Protein AF-R9KV74-F1 (afdb_monomer_lite)

Secondary structure (DSSP, 8-state):
-----SSSHHHHHHHHHHHHHHHHTTSS--------------------------------------------PPPS--SHHHHHHHHHT--SS-TT-PPPPHHHHHHHHHHHHHHHHHHHHHHHHHHHTSBGGGSTTTTTTT-STTGGG--TTSB-HHHHTTSEEEEEE--HHHHHHHHHSS-TTT-HHHHHHHHHHHHHHHHHHHHHHHHHTSEEEEEE---TTTTT--

Foldseek 3Di:
DDDDDPPPPVVVVVVVVVVVVVVVVPPPDDDDDDDDDDDDDDDDDDDDDDDDDDDDDDDDDDDPDPDPPDDDDDDPDLQVLVVVCVLLVDDLADPVRDADDPVSVVVSLVVVLVVLVVVLVVVLVVQQQDFCLVVCPCQVVCVFPPSVVHDRGDGCNVSCLPDEREDEDECLQSVLCSRPVGGLVPDVVSVVVSCVSVVSSQVVQVVVCVVPVGHYGYDHDPCPPPSPDD

InterPro domains:
  IPR012833 Ribonucleoside-triphosphate reductase, anaerobic [PF13597] (100-229)

Radius of gyration: 28.86 Å; chains: 1; bounding box: 96×56×58 Å

Organism: NCBI:txid1235794

Structure (mmCIF, N/CA/C/O backbone):
data_AF-R9KV74-F1
#
_entry.id   AF-R9KV74-F1
#
loop_
_atom_site.group_PDB
_atom_site.id
_atom_site.type_symbol
_atom_site.label_atom_id
_atom_site.label_alt_id
_atom_site.label_comp_id
_atom_site.label_asym_id
_atom_site.label_entity_id
_atom_site.label_seq_id
_atom_site.pdbx_PDB_ins_code
_atom_site.Cartn_x
_atom_site.Cartn_y
_atom_site.Cartn_z
_atom_site.occupancy
_atom_site.B_iso_or_equiv
_atom_site.auth_seq_id
_atom_site.auth_comp_id
_atom_site.auth_asym_id
_atom_site.auth_atom_id
_atom_site.pdbx_PDB_model_num
ATOM 1 N N . MET A 1 1 ? -43.188 -26.357 -31.165 1.00 40.38 1 MET A N 1
ATOM 2 C CA . MET A 1 1 ? -42.517 -27.448 -30.423 1.00 40.38 1 MET A CA 1
ATOM 3 C C . MET A 1 1 ? -41.178 -27.752 -31.081 1.00 40.38 1 MET A C 1
ATOM 5 O O . MET A 1 1 ? -41.162 -28.237 -32.204 1.00 40.38 1 MET A O 1
ATOM 9 N N . LYS A 1 2 ? -40.063 -27.410 -30.429 1.00 36.00 2 LYS A N 1
ATOM 10 C CA . LYS A 1 2 ? -38.710 -27.831 -30.826 1.00 36.00 2 LYS A CA 1
ATOM 11 C C . LYS A 1 2 ? -37.862 -27.901 -29.553 1.00 36.00 2 LYS A C 1
ATOM 13 O O . LYS A 1 2 ? -37.524 -26.875 -28.981 1.00 36.00 2 LYS A O 1
ATOM 18 N N . VAL A 1 3 ? -37.609 -29.120 -29.088 1.00 42.97 3 VAL A N 1
ATOM 19 C CA . VAL A 1 3 ? -36.709 -29.455 -27.977 1.00 42.97 3 VAL A CA 1
ATOM 20 C C . VAL A 1 3 ? -35.513 -30.155 -28.609 1.00 42.97 3 VAL A C 1
ATOM 22 O O . VAL A 1 3 ? -35.723 -31.174 -29.258 1.00 42.97 3 VAL A O 1
ATOM 25 N N . SER A 1 4 ? -34.288 -29.634 -28.462 1.00 40.62 4 SER A N 1
ATOM 26 C CA . SER A 1 4 ? -33.072 -30.459 -28.561 1.00 40.62 4 SER A CA 1
ATOM 27 C C . SER A 1 4 ? -31.792 -29.733 -28.118 1.00 40.62 4 SER A C 1
ATOM 29 O O . SER A 1 4 ? -31.621 -28.542 -28.357 1.00 40.62 4 SER A O 1
ATOM 31 N N . SER A 1 5 ? -30.888 -30.545 -27.556 1.00 47.94 5 SER A N 1
ATOM 32 C CA . SER A 1 5 ? -29.431 -30.401 -27.392 1.00 47.94 5 SER A CA 1
ATOM 33 C C . SER A 1 5 ? -28.860 -29.606 -26.202 1.00 47.94 5 SER A C 1
ATOM 35 O O . SER A 1 5 ? -28.183 -28.595 -26.377 1.00 47.94 5 SER A O 1
ATOM 37 N N . GLY A 1 6 ? -29.027 -30.143 -24.985 1.00 54.34 6 GLY A N 1
ATOM 38 C CA . GLY A 1 6 ? -28.257 -29.766 -23.783 1.00 54.34 6 GLY A CA 1
ATOM 39 C C . GLY A 1 6 ? -27.117 -30.732 -23.399 1.00 54.34 6 GLY A C 1
ATOM 40 O O . GLY A 1 6 ? -26.328 -30.432 -22.510 1.00 54.34 6 GLY A O 1
ATOM 41 N N . THR A 1 7 ? -26.983 -31.886 -24.060 1.00 52.22 7 THR A N 1
ATOM 42 C CA . THR A 1 7 ? -26.145 -33.007 -23.582 1.00 52.22 7 THR A CA 1
ATOM 43 C C . THR A 1 7 ? -24.717 -33.062 -24.147 1.00 52.22 7 THR A C 1
ATOM 45 O O . THR A 1 7 ? -23.927 -33.900 -23.721 1.00 52.22 7 THR A O 1
ATOM 48 N N . SER A 1 8 ? -24.319 -32.165 -25.059 1.00 59.19 8 SER A N 1
ATOM 49 C CA . SER A 1 8 ? -23.005 -32.239 -25.732 1.00 59.19 8 SER A CA 1
ATOM 50 C C . SER A 1 8 ? -21.869 -31.454 -25.060 1.00 59.19 8 SER A C 1
ATOM 52 O O . SER A 1 8 ? -20.701 -31.694 -25.361 1.00 59.19 8 SER A O 1
ATOM 54 N N . ARG A 1 9 ? -22.168 -30.527 -24.138 1.00 55.41 9 ARG A N 1
ATOM 55 C CA . ARG A 1 9 ? -21.141 -29.638 -23.550 1.00 55.41 9 ARG A CA 1
ATOM 56 C C . ARG A 1 9 ? -20.435 -30.230 -22.327 1.00 55.41 9 ARG A C 1
ATOM 58 O O . ARG A 1 9 ? -19.307 -29.841 -22.032 1.00 55.41 9 ARG A O 1
ATOM 65 N N . LEU A 1 10 ? -21.066 -31.184 -21.636 1.00 56.69 10 LEU A N 1
ATOM 66 C CA . LEU A 1 10 ? -20.521 -31.792 -20.416 1.00 56.69 10 LEU A CA 1
ATOM 67 C C . LEU A 1 10 ? -19.427 -32.831 -20.726 1.00 56.69 10 LEU A C 1
ATOM 69 O O . LEU A 1 10 ? -18.391 -32.858 -20.065 1.00 56.69 10 LEU A O 1
ATOM 73 N N . SER A 1 11 ? -19.593 -33.615 -21.798 1.00 58.38 11 SER A N 1
ATOM 74 C CA . SER A 1 11 ? -18.612 -34.630 -22.215 1.00 58.38 11 SER A CA 1
ATOM 75 C C . SER A 1 11 ? -17.311 -34.024 -22.757 1.00 58.38 11 SER A C 1
ATOM 77 O O . SER A 1 11 ? -16.238 -34.602 -22.586 1.00 58.38 11 SER A O 1
ATOM 79 N N . GLN A 1 12 ? -17.373 -32.831 -23.358 1.00 58.94 12 GLN A N 1
ATOM 80 C CA . GLN A 1 12 ? -16.192 -32.123 -23.862 1.00 58.94 12 GLN A CA 1
ATOM 81 C C . GLN A 1 12 ? -15.354 -31.492 -22.742 1.00 58.94 12 GLN A C 1
ATOM 83 O O . GLN A 1 12 ? -14.126 -31.491 -22.827 1.00 58.94 12 GLN A O 1
ATOM 88 N N . ARG A 1 13 ? -15.992 -30.989 -21.676 1.00 63.88 13 ARG A N 1
ATOM 89 C CA . ARG A 1 13 ? -15.286 -30.417 -20.516 1.00 63.88 13 ARG A CA 1
ATOM 90 C C . ARG A 1 13 ? -14.589 -31.495 -19.686 1.00 63.88 13 ARG A C 1
ATOM 92 O O . ARG A 1 13 ? -13.440 -31.303 -19.302 1.00 63.88 13 ARG A O 1
ATOM 99 N N . LEU A 1 14 ? -15.225 -32.654 -19.509 1.00 61.97 14 LEU A N 1
ATOM 100 C CA . LEU A 1 14 ? -14.638 -33.769 -18.762 1.00 61.97 14 LEU A CA 1
ATOM 101 C C . LEU A 1 14 ? -13.420 -34.380 -19.481 1.00 61.97 14 LEU A C 1
ATOM 103 O O . LEU A 1 14 ? -12.412 -34.669 -18.845 1.00 61.97 14 LEU A O 1
ATOM 107 N N . ARG A 1 15 ? -13.455 -34.484 -20.819 1.00 62.03 15 ARG A N 1
ATOM 108 C CA . ARG A 1 15 ? -12.298 -34.947 -21.613 1.00 62.03 15 ARG A CA 1
ATOM 109 C C . ARG A 1 15 ? -11.102 -33.991 -21.543 1.00 62.03 15 ARG A C 1
ATOM 111 O O . ARG A 1 15 ? -9.967 -34.453 -21.507 1.00 62.03 15 ARG A O 1
ATOM 118 N N . ARG A 1 16 ? -11.342 -32.674 -21.494 1.00 61.72 16 ARG A N 1
ATOM 119 C CA . ARG A 1 16 ? -10.272 -31.668 -21.347 1.00 61.72 16 ARG A CA 1
ATOM 120 C C . ARG A 1 16 ? -9.649 -31.681 -19.951 1.00 61.72 16 ARG A C 1
ATOM 122 O O . ARG A 1 16 ? -8.443 -31.509 -19.846 1.00 61.72 16 ARG A O 1
ATOM 129 N N . LEU A 1 17 ? -10.440 -31.945 -18.909 1.00 61.94 17 LEU A N 1
ATOM 130 C CA . LEU A 1 17 ? -9.941 -32.041 -17.534 1.00 61.94 17 LEU A CA 1
ATOM 131 C C . LEU A 1 17 ? -9.032 -33.266 -17.337 1.00 61.94 17 LEU A C 1
ATOM 133 O O . LEU A 1 17 ? -7.948 -33.138 -16.779 1.00 61.94 17 LEU A O 1
ATOM 137 N N . VAL A 1 18 ? -9.428 -34.433 -17.861 1.00 61.78 18 VAL A N 1
ATOM 138 C CA . VAL A 1 18 ? -8.621 -35.667 -17.766 1.00 61.78 18 VAL A CA 1
ATOM 139 C C . VAL A 1 18 ? -7.290 -35.532 -18.517 1.00 61.78 18 VAL A C 1
ATOM 141 O O . VAL A 1 18 ? -6.260 -35.979 -18.018 1.00 61.78 18 VAL A O 1
ATOM 144 N N . ALA A 1 19 ? -7.276 -34.853 -19.670 1.00 57.59 19 ALA A N 1
ATOM 145 C CA . ALA A 1 19 ? -6.040 -34.577 -20.404 1.00 57.59 19 ALA A CA 1
ATOM 146 C C . ALA A 1 19 ? -5.096 -33.615 -19.654 1.00 57.59 19 ALA A C 1
ATOM 148 O O . ALA A 1 19 ? -3.880 -33.768 -19.734 1.00 57.59 19 ALA A O 1
ATOM 149 N N . PHE A 1 20 ? -5.638 -32.649 -18.902 1.00 54.69 20 PHE A N 1
ATOM 150 C CA . PHE A 1 20 ? -4.833 -31.666 -18.167 1.00 54.69 20 PHE A CA 1
ATOM 151 C C . PHE A 1 20 ? -4.204 -32.251 -16.894 1.00 54.69 20 PHE A C 1
ATOM 153 O O . PHE A 1 20 ? -3.042 -31.983 -16.604 1.00 54.69 20 PHE A O 1
ATOM 160 N N . VAL A 1 21 ? -4.934 -33.103 -16.166 1.00 56.94 21 VAL A N 1
ATOM 161 C CA . VAL A 1 21 ? -4.414 -33.771 -14.957 1.00 56.94 21 VAL A CA 1
ATOM 162 C C . VAL A 1 21 ? -3.319 -34.790 -15.307 1.00 56.94 21 VAL A C 1
ATOM 164 O O . VAL A 1 21 ? -2.335 -34.905 -14.581 1.00 56.94 21 VAL A O 1
ATOM 167 N N . GLY A 1 22 ? -3.429 -35.473 -16.452 1.00 47.25 22 GLY A N 1
ATOM 168 C CA . GLY A 1 22 ? -2.412 -36.426 -16.912 1.00 47.25 22 GLY A CA 1
ATOM 169 C C . GLY A 1 22 ? -1.063 -35.796 -17.288 1.00 47.25 22 GLY A C 1
ATOM 170 O O . GLY A 1 22 ? -0.033 -36.449 -17.153 1.00 47.25 22 GLY A O 1
ATOM 171 N N . ALA A 1 23 ? -1.041 -34.530 -17.718 1.00 50.31 23 ALA A N 1
ATOM 172 C CA . ALA A 1 23 ? 0.185 -33.856 -18.158 1.00 50.31 23 ALA A CA 1
ATOM 173 C C . ALA A 1 23 ? 1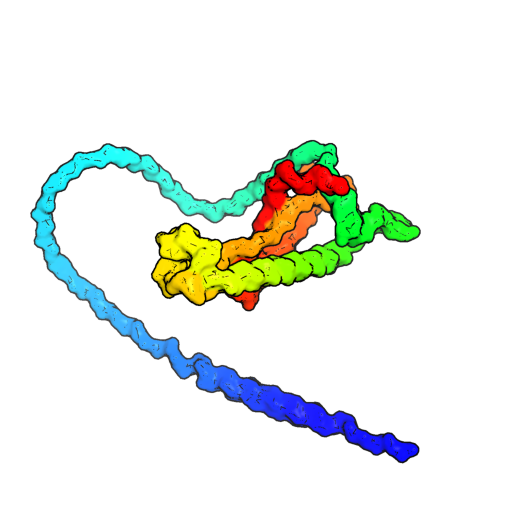.039 -33.301 -16.999 1.00 50.31 23 ALA A C 1
ATOM 175 O O . ALA A 1 23 ? 2.252 -33.173 -17.140 1.00 50.31 23 ALA A O 1
ATOM 176 N N . VAL A 1 24 ? 0.437 -33.009 -15.841 1.00 50.53 24 VAL A N 1
ATOM 177 C CA . VAL A 1 24 ? 1.154 -32.437 -14.682 1.00 50.53 24 VAL A CA 1
ATOM 178 C C . VAL A 1 24 ? 1.914 -33.510 -13.887 1.00 50.53 24 VAL A C 1
ATOM 180 O O . VAL A 1 24 ? 2.956 -33.226 -13.303 1.00 50.53 24 VAL A O 1
ATOM 183 N N . ALA A 1 25 ? 1.463 -34.766 -13.925 1.00 45.31 25 ALA A N 1
ATOM 184 C CA . ALA A 1 25 ? 2.084 -35.861 -13.177 1.00 45.31 25 ALA A CA 1
ATOM 185 C C . ALA A 1 25 ? 3.429 -36.354 -13.759 1.00 45.31 25 ALA A C 1
ATOM 187 O O . ALA A 1 25 ? 4.156 -37.066 -13.071 1.00 45.31 25 ALA A O 1
ATOM 188 N N . LEU A 1 26 ? 3.790 -35.976 -14.994 1.00 43.28 26 LEU A N 1
ATOM 189 C CA . LEU A 1 26 ? 4.987 -36.496 -15.674 1.00 43.28 26 LEU A CA 1
ATOM 190 C C . LEU A 1 26 ? 6.243 -35.612 -15.515 1.00 43.28 26 LEU A C 1
ATOM 192 O O . LEU A 1 26 ? 7.343 -36.071 -15.805 1.00 43.28 26 LEU A O 1
ATOM 196 N N . CYS A 1 27 ? 6.120 -34.380 -15.006 1.00 42.31 27 CYS A N 1
ATOM 197 C CA . CYS A 1 27 ? 7.262 -33.468 -14.811 1.00 42.31 27 CYS A CA 1
ATOM 198 C C . CYS A 1 27 ? 7.832 -33.449 -13.377 1.00 42.31 27 CYS A C 1
ATOM 200 O O . CYS A 1 27 ? 8.815 -32.761 -13.124 1.00 42.31 27 CYS A O 1
ATOM 202 N N . GLY A 1 28 ? 7.241 -34.187 -12.431 1.00 39.03 28 GLY A N 1
ATOM 203 C CA . GLY A 1 28 ? 7.586 -34.116 -11.002 1.00 39.03 28 GLY A CA 1
ATOM 204 C C . GLY A 1 28 ? 8.725 -35.023 -10.518 1.00 39.03 28 GLY A C 1
ATOM 205 O O . GLY A 1 28 ? 8.985 -35.059 -9.320 1.00 39.03 28 GLY A O 1
ATOM 206 N N . ALA A 1 29 ? 9.395 -35.774 -11.396 1.00 42.59 29 ALA A N 1
ATOM 207 C CA . ALA A 1 29 ? 10.360 -36.797 -10.984 1.00 42.59 29 ALA A CA 1
ATOM 208 C C . ALA A 1 29 ? 11.692 -36.704 -11.744 1.00 42.59 29 ALA A C 1
ATOM 210 O O . ALA A 1 29 ? 12.024 -37.603 -12.510 1.00 42.59 29 ALA A O 1
ATOM 211 N N . LEU A 1 30 ? 12.470 -35.633 -11.531 1.00 41.56 30 LEU A N 1
ATOM 212 C CA . LEU A 1 30 ? 13.901 -35.633 -11.868 1.00 41.56 30 LEU A CA 1
ATOM 213 C C . LEU A 1 30 ? 14.691 -34.525 -11.142 1.00 41.56 30 LEU A C 1
ATOM 215 O O . LEU A 1 30 ? 15.026 -33.514 -11.746 1.00 41.56 30 LEU A O 1
ATOM 219 N N . ALA A 1 31 ? 15.011 -34.713 -9.857 1.00 37.00 31 ALA A N 1
ATOM 220 C CA . ALA A 1 31 ? 16.124 -34.014 -9.193 1.00 37.00 31 ALA A CA 1
ATOM 221 C C . ALA A 1 31 ? 16.442 -34.650 -7.825 1.00 37.00 31 ALA A C 1
ATOM 223 O O . ALA A 1 31 ? 16.024 -34.156 -6.781 1.00 37.00 31 ALA A O 1
ATOM 224 N N . LEU A 1 32 ? 17.184 -35.761 -7.820 1.00 38.28 32 LEU A N 1
ATOM 225 C CA . LEU A 1 32 ? 17.809 -36.295 -6.608 1.00 38.28 32 LEU A CA 1
ATOM 226 C C . LEU A 1 32 ? 19.126 -36.992 -6.981 1.00 38.28 32 LEU A C 1
ATOM 228 O O . LEU A 1 32 ? 19.085 -38.099 -7.504 1.00 38.28 32 LEU A O 1
ATOM 232 N N . ALA A 1 33 ? 20.264 -36.325 -6.756 1.00 35.31 33 ALA A N 1
ATOM 233 C CA . ALA A 1 33 ? 21.576 -36.915 -6.436 1.00 35.31 33 ALA A CA 1
ATOM 234 C C . ALA A 1 33 ? 22.692 -35.871 -6.606 1.00 35.31 33 ALA A C 1
ATOM 236 O O . ALA A 1 33 ? 22.935 -35.430 -7.723 1.00 35.31 33 ALA A O 1
ATOM 237 N N . LEU A 1 34 ? 23.387 -35.527 -5.516 1.00 38.06 34 LEU A N 1
ATOM 238 C CA . LEU A 1 34 ? 24.859 -35.518 -5.417 1.00 38.06 34 LEU A CA 1
ATOM 239 C C . LEU A 1 34 ? 25.279 -35.001 -4.033 1.00 38.06 34 LEU A C 1
ATOM 241 O O . LEU A 1 34 ? 25.348 -33.804 -3.773 1.00 38.06 34 LEU A O 1
ATOM 245 N N . ALA A 1 35 ? 25.557 -35.958 -3.149 1.00 41.59 35 ALA A N 1
ATOM 246 C CA . ALA A 1 35 ? 26.412 -35.791 -1.984 1.00 41.59 35 ALA A CA 1
ATOM 247 C C . ALA A 1 35 ? 27.855 -36.144 -2.388 1.00 41.59 35 ALA A C 1
ATOM 249 O O . ALA A 1 35 ? 28.060 -37.093 -3.145 1.00 41.59 35 ALA A O 1
ATOM 250 N N . GLY A 1 36 ? 28.847 -35.417 -1.870 1.00 33.78 36 GLY A N 1
ATOM 251 C CA . GLY A 1 36 ? 30.264 -35.719 -2.080 1.00 33.78 36 GLY A CA 1
ATOM 252 C C . GLY A 1 36 ? 31.162 -34.953 -1.110 1.00 33.78 36 GLY A C 1
ATOM 253 O O . GLY A 1 36 ? 31.375 -33.757 -1.270 1.00 33.78 36 GLY A O 1
ATOM 254 N N . CYS A 1 37 ? 31.651 -35.656 -0.088 1.00 33.53 37 CYS A N 1
ATOM 255 C CA . CYS A 1 37 ? 32.572 -35.194 0.949 1.00 33.53 37 CYS A CA 1
ATOM 256 C C . CYS A 1 37 ? 34.017 -35.051 0.437 1.00 33.53 37 CYS A C 1
ATOM 258 O O . CYS A 1 37 ? 34.461 -35.870 -0.362 1.00 33.53 37 CYS A O 1
ATOM 260 N N . ALA A 1 38 ? 34.794 -34.129 1.016 1.00 33.16 38 ALA A N 1
ATOM 261 C CA . ALA A 1 38 ? 36.245 -34.283 1.158 1.00 33.16 38 ALA A CA 1
ATOM 262 C C . ALA A 1 38 ? 36.746 -33.510 2.390 1.00 33.16 38 ALA A C 1
ATOM 264 O O . ALA A 1 38 ? 36.420 -32.340 2.577 1.00 33.16 38 ALA A O 1
ATOM 265 N N . ALA A 1 39 ? 37.516 -34.198 3.232 1.00 34.16 39 ALA A N 1
ATOM 266 C CA . ALA A 1 39 ? 38.116 -33.713 4.467 1.00 34.16 39 ALA A CA 1
ATOM 267 C C . ALA A 1 39 ? 39.651 -33.812 4.397 1.00 34.16 39 ALA A C 1
ATOM 269 O O . ALA A 1 39 ? 40.171 -34.756 3.806 1.00 34.16 39 ALA A O 1
ATOM 270 N N . GLY A 1 40 ? 40.325 -32.886 5.096 1.00 31.19 40 GLY A N 1
ATOM 271 C CA . GLY A 1 40 ? 41.734 -32.937 5.532 1.00 31.19 40 GLY A CA 1
ATOM 272 C C . GLY A 1 40 ? 42.732 -32.199 4.624 1.00 31.19 40 GLY A C 1
ATOM 273 O O . GLY A 1 40 ? 42.609 -32.254 3.411 1.00 31.19 40 GLY A O 1
ATOM 274 N N . SER A 1 41 ? 43.776 -31.511 5.097 1.00 30.08 41 SER A N 1
ATOM 275 C CA . SER A 1 41 ? 44.216 -31.059 6.430 1.00 30.08 41 SER A CA 1
ATOM 276 C C . SER A 1 41 ? 45.507 -30.231 6.257 1.00 30.08 41 SER A C 1
ATOM 278 O O . SER A 1 41 ? 46.327 -30.600 5.425 1.00 30.08 41 SER A O 1
ATOM 280 N N . ALA A 1 42 ? 45.697 -29.228 7.122 1.00 30.06 42 ALA A N 1
ATOM 281 C CA . ALA A 1 42 ? 46.957 -28.708 7.689 1.00 30.06 42 ALA A CA 1
ATOM 282 C C . ALA A 1 42 ? 48.096 -28.170 6.783 1.00 30.06 42 ALA A C 1
ATOM 284 O O . ALA A 1 42 ? 48.682 -28.878 5.972 1.00 30.06 42 ALA A O 1
ATOM 285 N N . GLY A 1 43 ? 48.509 -26.931 7.076 1.00 30.48 43 GLY A N 1
ATOM 286 C CA . GLY A 1 43 ? 49.754 -26.308 6.619 1.00 30.48 43 GLY A CA 1
ATOM 287 C C . GLY A 1 43 ? 49.930 -24.925 7.252 1.00 30.48 43 GLY A C 1
ATOM 288 O O . GLY A 1 43 ? 49.345 -23.955 6.786 1.00 30.48 43 GLY A O 1
ATOM 289 N N . ASP A 1 44 ? 50.680 -24.889 8.349 1.00 27.61 44 ASP A N 1
ATOM 290 C CA . ASP A 1 44 ? 50.973 -23.761 9.242 1.00 27.61 44 ASP A CA 1
ATOM 291 C C . ASP A 1 44 ? 51.972 -22.761 8.618 1.00 27.61 44 ASP A C 1
ATOM 293 O O . ASP A 1 44 ? 52.932 -23.185 7.973 1.00 27.61 44 ASP A O 1
ATOM 297 N N . ALA A 1 45 ? 51.787 -21.455 8.845 1.00 34.00 45 ALA A N 1
ATOM 298 C CA . ALA A 1 45 ? 52.847 -20.444 8.743 1.00 34.00 45 ALA A CA 1
ATOM 299 C C . ALA A 1 45 ? 52.429 -19.148 9.462 1.00 34.00 45 ALA A C 1
ATOM 301 O O . ALA A 1 45 ? 51.617 -18.362 8.972 1.00 34.00 45 ALA A O 1
ATOM 302 N N . ALA A 1 46 ? 53.017 -18.942 10.637 1.00 28.28 46 ALA A N 1
ATOM 303 C CA . ALA A 1 46 ? 52.874 -17.770 11.487 1.00 28.28 46 ALA A CA 1
ATOM 304 C C . ALA A 1 46 ? 53.811 -16.615 11.082 1.00 28.28 46 ALA A C 1
ATOM 306 O O . ALA A 1 46 ? 54.967 -16.861 10.745 1.00 28.28 46 ALA A O 1
ATOM 307 N N . ALA A 1 47 ? 53.322 -15.373 11.205 1.00 30.97 47 ALA A N 1
ATOM 308 C CA . ALA A 1 47 ? 54.007 -14.151 11.683 1.00 30.97 47 ALA A CA 1
ATOM 309 C C . ALA A 1 47 ? 53.150 -12.914 11.329 1.00 30.97 47 ALA A C 1
ATOM 311 O O . ALA A 1 47 ? 52.550 -12.897 10.263 1.00 30.97 47 ALA A O 1
ATOM 312 N N . ALA A 1 48 ? 53.105 -11.782 12.030 1.00 30.73 48 ALA A N 1
ATOM 313 C CA . ALA A 1 48 ? 53.267 -11.348 13.419 1.00 30.73 48 ALA A CA 1
ATOM 314 C C . ALA A 1 48 ? 53.022 -9.815 13.389 1.00 30.73 48 ALA A C 1
ATOM 316 O O . ALA A 1 48 ? 53.490 -9.158 12.461 1.00 30.73 48 ALA A O 1
ATOM 317 N N . GLY A 1 49 ? 52.354 -9.261 14.412 1.00 28.53 49 GLY A N 1
ATOM 318 C CA . GLY A 1 49 ? 52.253 -7.814 14.708 1.00 28.53 49 GLY A CA 1
ATOM 319 C C . GLY A 1 49 ? 51.098 -7.073 14.010 1.00 28.53 49 GLY A C 1
ATOM 320 O O . GLY A 1 49 ? 50.824 -7.317 12.846 1.00 28.53 49 GLY A O 1
ATOM 321 N N . ASP A 1 50 ? 50.366 -6.145 14.620 1.00 29.56 50 ASP A N 1
ATOM 322 C CA . ASP A 1 50 ? 50.392 -5.561 15.963 1.00 29.56 50 ASP A CA 1
ATOM 323 C C . ASP A 1 50 ? 49.008 -4.940 16.250 1.00 29.56 50 ASP A C 1
ATOM 325 O O . ASP A 1 50 ? 48.203 -4.697 15.349 1.00 29.56 50 ASP A O 1
ATOM 329 N N . ALA A 1 51 ? 48.740 -4.765 17.536 1.00 30.22 51 ALA A N 1
ATOM 330 C CA . ALA A 1 51 ? 47.483 -4.477 18.186 1.00 30.22 51 ALA A CA 1
ATOM 331 C C . ALA A 1 51 ? 46.920 -3.062 17.957 1.00 30.22 51 ALA A C 1
ATOM 333 O O . ALA A 1 51 ? 47.628 -2.073 17.802 1.00 30.22 51 ALA A O 1
ATOM 334 N N . GLY A 1 52 ? 45.597 -2.973 18.079 1.00 28.62 52 GLY A N 1
ATOM 335 C CA . GLY A 1 52 ? 44.838 -1.728 18.154 1.00 28.62 52 GLY A CA 1
ATOM 336 C C . GLY A 1 52 ? 43.444 -2.023 18.686 1.00 28.62 52 GLY A C 1
ATOM 337 O O . GLY A 1 52 ? 42.482 -2.076 17.929 1.00 28.62 52 GLY A O 1
ATOM 338 N N . GLY A 1 53 ? 43.365 -2.334 19.980 1.00 27.89 53 GLY A N 1
ATOM 339 C CA . GLY A 1 53 ? 42.139 -2.749 20.650 1.00 27.89 53 GLY A CA 1
ATOM 340 C C . GLY A 1 53 ? 41.085 -1.645 20.769 1.00 27.89 53 GLY A C 1
ATOM 341 O O . GLY A 1 53 ? 41.391 -0.495 21.070 1.00 27.89 53 GLY A O 1
ATOM 342 N N . ALA A 1 54 ? 39.824 -2.046 20.633 1.00 32.34 54 ALA A N 1
ATOM 343 C CA . ALA A 1 54 ? 38.687 -1.391 21.260 1.00 32.34 54 ALA A CA 1
ATOM 344 C C . ALA A 1 54 ? 37.716 -2.481 21.731 1.00 32.34 54 ALA A C 1
ATOM 346 O O . ALA A 1 54 ? 37.456 -3.458 21.032 1.00 32.34 54 ALA A O 1
ATOM 347 N N . ALA A 1 55 ? 37.290 -2.339 22.980 1.00 31.70 55 ALA A N 1
ATOM 348 C CA . ALA A 1 55 ? 36.714 -3.367 23.825 1.00 31.70 55 ALA A CA 1
ATOM 349 C C . ALA A 1 55 ? 35.420 -3.993 23.280 1.00 31.70 55 ALA A C 1
ATOM 351 O O . ALA A 1 55 ? 34.496 -3.306 22.850 1.00 31.70 55 ALA A O 1
ATOM 352 N N . SER A 1 56 ? 35.351 -5.319 23.400 1.00 27.45 56 SER A N 1
ATOM 353 C CA . SER A 1 56 ? 34.122 -6.098 23.331 1.00 27.45 56 SER A CA 1
ATOM 354 C C . SER A 1 56 ? 33.440 -6.059 24.700 1.00 27.45 56 SER A C 1
ATOM 356 O O . SER A 1 56 ? 34.066 -6.368 25.713 1.00 27.45 56 SER A O 1
ATOM 358 N N . ALA A 1 57 ? 32.159 -5.700 24.724 1.00 30.56 57 ALA A N 1
ATOM 359 C CA . ALA A 1 57 ? 31.240 -6.119 25.770 1.00 30.56 57 ALA A CA 1
ATOM 360 C C . ALA A 1 57 ? 30.264 -7.104 25.121 1.00 30.56 57 ALA A C 1
ATOM 362 O O . ALA A 1 57 ? 29.360 -6.730 24.378 1.00 30.56 57 ALA A O 1
ATOM 363 N N . SER A 1 58 ? 30.536 -8.380 25.354 1.00 29.94 58 SER A N 1
ATOM 364 C CA . SER A 1 58 ? 29.715 -9.528 24.998 1.00 29.94 58 SER A CA 1
ATOM 365 C C . SER A 1 58 ? 28.410 -9.549 25.795 1.00 29.94 58 SER A C 1
ATOM 367 O O . SER A 1 58 ? 28.430 -9.400 27.016 1.00 29.94 58 SER A O 1
ATOM 369 N N . GLY A 1 59 ? 27.304 -9.825 25.108 1.00 25.88 59 GLY A N 1
ATOM 370 C CA . GLY A 1 59 ? 26.013 -10.164 25.697 1.00 25.88 59 GLY A CA 1
ATOM 371 C C . GLY A 1 59 ? 25.236 -11.055 24.734 1.00 25.88 59 GLY A C 1
ATOM 372 O O . GLY A 1 59 ? 24.647 -10.568 23.777 1.00 25.88 59 GLY A O 1
ATOM 373 N N . ASP A 1 60 ? 25.327 -12.359 24.977 1.00 27.95 60 ASP A N 1
ATOM 374 C CA . ASP A 1 60 ? 24.544 -13.441 24.379 1.00 27.95 60 ASP A CA 1
ATOM 375 C C . ASP A 1 60 ? 23.035 -13.279 24.655 1.00 27.95 60 ASP A C 1
ATOM 377 O O . ASP A 1 60 ? 22.644 -12.659 25.645 1.00 27.95 60 ASP A O 1
ATOM 381 N N . GLY A 1 61 ? 22.193 -13.878 23.810 1.00 26.66 61 GLY A N 1
ATOM 382 C CA . GLY A 1 61 ? 20.775 -14.056 24.115 1.00 26.66 61 GLY A CA 1
ATOM 383 C C . GLY A 1 61 ? 19.856 -13.958 22.907 1.00 26.66 61 GLY A C 1
ATOM 384 O O . GLY A 1 61 ? 19.357 -12.885 22.569 1.00 26.66 61 GLY A O 1
ATOM 385 N N . GLY A 1 62 ? 19.546 -15.103 22.298 1.00 39.56 62 GLY A N 1
ATOM 386 C CA . GLY A 1 62 ? 18.341 -15.223 21.485 1.00 39.56 62 GLY A CA 1
ATOM 387 C C . GLY A 1 62 ? 17.103 -14.849 22.305 1.00 39.56 62 GLY A C 1
ATOM 388 O O . GLY A 1 62 ? 16.967 -15.252 23.458 1.00 39.56 62 GLY A O 1
ATOM 389 N N . SER A 1 63 ? 16.176 -14.100 21.711 1.00 30.45 63 SER A N 1
ATOM 390 C CA . SER A 1 63 ? 14.826 -13.988 22.252 1.00 30.45 63 SER A CA 1
ATOM 391 C C . SER A 1 63 ? 13.825 -13.707 21.141 1.00 30.45 63 SER A C 1
ATOM 393 O O . SER A 1 63 ? 13.838 -12.660 20.495 1.00 30.45 63 SER A O 1
ATOM 395 N N . SER A 1 64 ? 12.950 -14.687 20.931 1.00 47.16 64 SER A N 1
ATOM 396 C CA . SER A 1 64 ? 11.655 -14.531 20.283 1.00 47.16 64 SER A CA 1
ATOM 397 C C . SER A 1 64 ? 10.841 -13.504 21.073 1.00 47.16 64 SER A C 1
ATOM 399 O O . SER A 1 64 ? 10.100 -13.855 21.990 1.00 47.16 64 SER A O 1
ATOM 401 N N . ALA A 1 65 ? 10.983 -12.225 20.739 1.00 36.16 65 ALA A N 1
ATOM 402 C CA . ALA A 1 65 ? 10.205 -11.165 21.353 1.00 36.16 65 ALA A CA 1
ATOM 403 C C . ALA A 1 65 ? 8.954 -10.894 20.509 1.00 36.16 65 ALA A C 1
ATOM 405 O O . ALA A 1 65 ? 8.964 -10.102 19.570 1.00 36.16 65 ALA A O 1
ATOM 406 N N . SER A 1 66 ? 7.849 -11.533 20.901 1.00 50.06 66 SER A N 1
ATOM 407 C CA . SER A 1 66 ? 6.506 -10.968 20.755 1.00 50.06 66 SER A CA 1
ATOM 408 C C . SER A 1 66 ? 6.466 -9.660 21.555 1.00 50.06 66 SER A C 1
ATOM 410 O O . SER A 1 66 ? 5.986 -9.624 22.688 1.00 50.06 66 SER A O 1
ATOM 412 N N . ALA A 1 67 ? 7.055 -8.596 21.013 1.00 37.28 67 ALA A N 1
ATOM 413 C CA . ALA A 1 67 ? 6.996 -7.288 21.638 1.00 37.28 67 ALA A CA 1
ATOM 414 C C . ALA A 1 67 ? 5.543 -6.783 21.560 1.00 37.28 67 ALA A C 1
ATOM 416 O O . ALA A 1 67 ? 4.962 -6.785 20.470 1.00 37.28 67 ALA A O 1
ATOM 417 N N . PRO A 1 68 ? 4.927 -6.373 22.683 1.00 34.94 68 PRO A N 1
ATOM 418 C CA . PRO A 1 68 ? 3.600 -5.782 22.652 1.00 34.94 68 PRO A CA 1
ATOM 419 C C . PRO A 1 68 ? 3.655 -4.489 21.835 1.00 34.94 68 PRO A C 1
ATOM 421 O O . PRO A 1 68 ? 4.467 -3.604 22.107 1.00 34.94 68 PRO A O 1
ATOM 424 N N . ILE A 1 69 ? 2.801 -4.395 20.816 1.00 44.91 69 ILE A N 1
ATOM 425 C CA . ILE A 1 69 ? 2.637 -3.191 20.000 1.00 44.91 69 ILE A CA 1
ATOM 426 C C . ILE A 1 69 ? 2.181 -2.064 20.936 1.00 44.91 69 ILE A C 1
ATOM 428 O O . ILE A 1 69 ? 1.059 -2.088 21.444 1.00 44.91 69 ILE A O 1
ATOM 432 N N . SER A 1 70 ? 3.050 -1.086 21.192 1.00 33.38 70 SER A N 1
ATOM 433 C CA . SER A 1 70 ? 2.712 0.101 21.974 1.00 33.38 70 SER A CA 1
ATOM 434 C C . SER A 1 70 ? 1.947 1.088 21.092 1.00 33.38 70 SER A C 1
ATOM 436 O O . SER A 1 70 ? 2.517 1.851 20.314 1.00 33.38 70 SER A O 1
ATOM 438 N N . VAL A 1 71 ? 0.619 1.053 21.189 1.00 42.50 71 VAL A N 1
ATOM 439 C CA . VAL A 1 71 ? -0.254 2.005 20.495 1.00 42.50 71 VAL A CA 1
ATOM 440 C C . VAL A 1 71 ? -0.373 3.269 21.348 1.00 42.50 71 VAL A C 1
ATOM 442 O O . VAL A 1 71 ? -0.980 3.252 22.415 1.00 42.50 71 VAL A O 1
ATOM 445 N N . TYR A 1 72 ? 0.221 4.369 20.884 1.00 39.44 72 TYR A N 1
ATOM 446 C CA . TYR A 1 72 ? 0.022 5.702 21.457 1.00 39.44 72 TYR A CA 1
ATOM 447 C C . TYR A 1 72 ? -1.158 6.384 20.750 1.00 39.44 72 TYR A C 1
ATOM 449 O O . TYR A 1 72 ? -1.072 6.685 19.560 1.00 39.44 72 TYR A O 1
ATOM 457 N N . SER A 1 73 ? -2.247 6.646 21.476 1.00 44.06 73 SER A N 1
ATOM 458 C CA . SER A 1 73 ? -3.324 7.534 21.009 1.00 44.06 73 SER A CA 1
ATOM 459 C C . SER A 1 73 ? -2.994 8.980 21.377 1.00 44.06 73 SER A C 1
ATOM 461 O O . SER A 1 73 ? -2.639 9.246 22.524 1.00 44.06 73 SER A O 1
ATOM 463 N N . ARG A 1 74 ? -3.106 9.911 20.423 1.00 54.31 74 ARG A N 1
ATOM 464 C CA . ARG A 1 74 ? -3.171 11.356 20.711 1.00 54.31 74 ARG A CA 1
ATOM 465 C C . ARG A 1 74 ? -4.637 11.763 20.920 1.00 54.31 74 ARG A C 1
ATOM 467 O O . ARG A 1 74 ? -5.522 11.028 20.494 1.00 54.31 74 ARG A O 1
ATOM 474 N N . GLU A 1 75 ? -4.849 12.863 21.642 1.00 46.31 75 GLU A N 1
ATOM 475 C CA . GLU A 1 75 ? -6.147 13.336 22.159 1.00 46.31 75 GLU A CA 1
ATOM 476 C C . GLU A 1 75 ? -7.290 13.466 21.128 1.00 46.31 75 GLU A C 1
ATOM 478 O O . GLU A 1 75 ? -7.062 13.534 19.921 1.00 46.31 75 GLU A O 1
ATOM 483 N N . ASP A 1 76 ? -8.531 13.482 21.638 1.00 42.31 76 ASP A N 1
ATOM 484 C CA . ASP A 1 76 ? -9.787 13.446 20.877 1.00 42.31 76 ASP A CA 1
ATOM 485 C C . ASP A 1 76 ? -9.877 14.525 19.783 1.00 42.31 76 ASP A C 1
ATOM 487 O O . ASP A 1 76 ? -9.986 15.718 20.067 1.00 42.31 76 ASP A O 1
ATOM 491 N N . GLY A 1 77 ? -9.949 14.079 18.523 1.00 54.34 77 GLY A N 1
ATOM 492 C CA . GLY A 1 77 ? -10.455 14.886 17.407 1.00 54.34 77 GLY A CA 1
ATOM 493 C C . GLY A 1 77 ? -9.440 15.203 16.312 1.00 54.34 77 GLY A C 1
ATOM 494 O O . GLY A 1 77 ? -9.123 16.362 16.073 1.00 54.34 77 GLY A O 1
ATOM 495 N N . SER A 1 78 ? -8.994 14.185 15.571 1.00 57.31 78 SER A N 1
ATOM 496 C CA . SER A 1 78 ? -8.086 14.332 14.422 1.00 57.31 78 SER A CA 1
ATOM 497 C C . SER A 1 78 ? -8.801 14.590 13.075 1.00 57.31 78 SER A C 1
ATOM 499 O O . SER A 1 78 ? -8.187 14.369 12.038 1.00 57.31 78 SER A O 1
ATOM 501 N N . GLY A 1 79 ? -10.094 14.944 13.027 1.00 54.44 79 GLY A N 1
ATOM 502 C CA . GLY A 1 79 ? -10.851 15.131 11.762 1.00 54.44 79 GLY A CA 1
ATOM 503 C C . GLY A 1 79 ? -11.148 13.846 10.956 1.00 54.44 79 GLY A C 1
ATOM 504 O O . GLY A 1 79 ? -12.041 13.806 10.114 1.00 54.44 79 GLY A O 1
ATOM 505 N N . THR A 1 80 ? -10.484 12.740 11.283 1.00 57.22 80 THR A N 1
ATOM 506 C CA . THR A 1 80 ? -10.594 11.407 10.658 1.00 57.22 80 THR A CA 1
ATOM 507 C C . THR A 1 80 ? -11.982 10.776 10.755 1.00 57.22 80 THR A C 1
ATOM 509 O O . THR A 1 80 ? -12.344 9.953 9.916 1.00 57.22 80 THR A O 1
ATOM 512 N N . ARG A 1 81 ? -12.784 11.175 11.749 1.00 58.12 81 ARG A N 1
ATOM 513 C CA . ARG A 1 81 ? -14.137 10.647 11.971 1.00 58.12 81 ARG A CA 1
ATOM 514 C C . ARG A 1 81 ? -15.099 10.979 10.823 1.00 58.12 81 ARG A C 1
ATOM 516 O O . ARG A 1 81 ? -15.887 10.117 10.449 1.00 58.12 81 ARG A O 1
ATOM 523 N N . GLY A 1 82 ? -15.033 12.193 10.267 1.00 54.16 82 GLY A N 1
ATOM 524 C CA . GLY A 1 82 ? -15.909 12.625 9.167 1.00 54.16 82 GLY A CA 1
ATOM 525 C C . GLY A 1 82 ? -15.593 11.894 7.863 1.00 54.16 82 GLY A C 1
ATOM 526 O O . GLY A 1 82 ? -16.470 11.266 7.275 1.00 54.16 82 GLY A O 1
ATOM 527 N N . ALA A 1 83 ? -14.310 11.866 7.493 1.00 58.47 83 ALA A N 1
ATOM 528 C CA . ALA A 1 83 ? -13.836 11.155 6.307 1.00 58.47 83 ALA A CA 1
ATOM 529 C C . ALA A 1 83 ? -14.122 9.645 6.367 1.00 58.47 83 ALA A C 1
ATOM 531 O O . ALA A 1 83 ? -14.419 9.032 5.347 1.00 58.47 83 ALA A O 1
ATOM 532 N N . PHE A 1 84 ? -14.052 9.032 7.553 1.00 59.72 84 PHE A N 1
ATOM 533 C CA . PHE A 1 84 ? -14.378 7.617 7.730 1.00 59.72 84 PHE A CA 1
ATOM 534 C C . PHE A 1 84 ? -15.863 7.332 7.476 1.00 59.72 84 PHE A C 1
ATOM 536 O O . PHE A 1 84 ? -16.189 6.437 6.698 1.00 59.72 84 PHE A O 1
ATOM 543 N N . VAL A 1 85 ? -16.751 8.121 8.087 1.00 59.59 85 VAL A N 1
ATOM 544 C CA . VAL A 1 85 ? -18.204 8.000 7.904 1.00 59.59 85 VAL A CA 1
ATOM 545 C C . VAL A 1 85 ? -18.586 8.153 6.432 1.00 59.59 85 VAL A C 1
ATOM 547 O O . VAL A 1 85 ? -19.337 7.333 5.915 1.00 59.59 85 VAL A O 1
ATOM 550 N N . GLU A 1 86 ? -18.022 9.135 5.733 1.00 63.03 86 GLU A N 1
ATOM 551 C CA . GLU A 1 86 ? -18.303 9.358 4.313 1.00 63.03 86 GLU A CA 1
ATOM 552 C C . GLU A 1 86 ? -17.717 8.253 3.416 1.00 63.03 86 GLU A C 1
ATOM 554 O O . GLU A 1 86 ? -18.400 7.725 2.540 1.00 63.03 86 GLU A O 1
ATOM 559 N N . LEU A 1 87 ? -16.463 7.845 3.651 1.00 64.69 87 LEU A N 1
ATOM 560 C CA . LEU A 1 87 ? -15.758 6.886 2.793 1.00 64.69 87 LEU A CA 1
ATOM 561 C C . LEU A 1 87 ? -16.326 5.465 2.881 1.00 64.69 87 LEU A C 1
ATOM 563 O O . LEU A 1 87 ? -16.314 4.728 1.884 1.00 64.69 87 LEU A O 1
ATOM 567 N N . PHE A 1 88 ? -16.764 5.076 4.075 1.00 63.72 88 PHE A N 1
ATOM 568 C CA . PHE A 1 88 ? -17.363 3.774 4.340 1.00 63.72 88 PHE A CA 1
ATOM 569 C C . PHE A 1 88 ? -18.902 3.818 4.313 1.00 63.72 88 PHE A C 1
ATOM 571 O O . PHE A 1 88 ? -19.521 2.763 4.386 1.00 63.72 88 PHE A O 1
ATOM 578 N N . GLY A 1 89 ? -19.523 4.997 4.165 1.00 56.34 89 GLY A N 1
ATOM 579 C CA . GLY A 1 89 ? -20.984 5.150 4.123 1.00 56.34 89 GLY A CA 1
ATOM 580 C C . GLY A 1 89 ? -21.671 4.789 5.443 1.00 56.34 89 GLY A C 1
ATOM 581 O O . GLY A 1 89 ? -22.771 4.243 5.440 1.00 56.34 89 GLY A O 1
ATOM 582 N N . ILE A 1 90 ? -20.998 5.039 6.567 1.00 55.28 90 ILE A N 1
ATOM 583 C CA . ILE A 1 90 ? -21.413 4.571 7.890 1.00 55.28 90 ILE A CA 1
ATOM 584 C C . ILE A 1 90 ? -22.263 5.646 8.560 1.00 55.28 90 ILE A C 1
ATOM 586 O O . ILE A 1 90 ? -21.760 6.473 9.324 1.00 55.28 90 ILE A O 1
ATOM 590 N N . GLU A 1 91 ? -23.566 5.652 8.301 1.00 52.56 91 GLU A N 1
ATOM 591 C CA . GLU A 1 91 ? -24.477 6.402 9.162 1.00 52.56 91 GLU A CA 1
ATOM 592 C C . GLU A 1 91 ? -24.477 5.759 10.559 1.00 52.56 91 GLU A C 1
ATOM 594 O O . GLU A 1 91 ? -24.537 4.541 10.702 1.00 52.56 91 GLU A O 1
ATOM 599 N N . GLN A 1 92 ? -24.355 6.579 11.611 1.00 53.31 92 GLN A N 1
ATOM 600 C CA . GLN A 1 92 ? -24.148 6.127 13.002 1.00 53.31 92 GLN A CA 1
ATOM 601 C C . GLN A 1 92 ? -25.269 5.236 13.564 1.00 53.31 92 GLN A C 1
ATOM 603 O O . GLN A 1 92 ? -25.132 4.725 14.676 1.00 53.31 92 GLN A O 1
ATOM 608 N N . LYS A 1 93 ? -26.366 5.074 12.826 1.00 49.91 93 LYS A N 1
ATOM 609 C CA . LYS A 1 93 ? -27.462 4.147 13.075 1.00 49.91 93 LYS A CA 1
ATOM 610 C C . LYS A 1 93 ? -28.046 3.768 11.723 1.00 49.91 93 LYS A C 1
ATOM 612 O O . LYS A 1 93 ? -28.275 4.656 10.903 1.00 49.91 93 LYS A O 1
ATOM 617 N N . ASP A 1 94 ? -28.319 2.489 11.508 1.00 49.06 94 ASP A N 1
ATOM 618 C CA . ASP A 1 94 ? -29.249 2.108 10.452 1.00 49.06 94 ASP A CA 1
ATOM 619 C C . ASP A 1 94 ? -30.642 2.720 10.738 1.00 49.06 94 ASP A C 1
ATOM 621 O O . ASP A 1 94 ? -30.902 3.268 11.816 1.00 49.06 94 ASP A O 1
ATOM 625 N N . ALA A 1 95 ? -31.569 2.638 9.782 1.00 47.28 95 ALA A N 1
ATOM 626 C CA . ALA A 1 95 ? -32.931 3.158 9.949 1.00 47.28 95 ALA A CA 1
ATOM 627 C C . ALA A 1 95 ? -33.699 2.555 11.156 1.00 47.28 95 ALA A C 1
ATOM 629 O O . ALA A 1 95 ? -34.778 3.047 11.490 1.00 47.28 95 ALA A O 1
ATOM 630 N N . ASN A 1 96 ? -33.147 1.525 11.813 1.00 51.41 96 ASN A N 1
ATOM 631 C CA . ASN A 1 96 ? -33.727 0.800 12.941 1.00 51.41 96 ASN A CA 1
ATOM 632 C C . ASN A 1 96 ? -33.008 1.059 14.286 1.00 51.41 96 ASN A C 1
ATOM 634 O O . ASN A 1 96 ? -33.572 0.756 15.337 1.00 51.41 96 ASN A O 1
ATOM 638 N N . GLY A 1 97 ? -31.829 1.690 14.289 1.00 49.22 97 GLY A N 1
ATOM 639 C CA . GLY A 1 97 ? -31.053 2.004 15.489 1.00 49.22 97 GLY A CA 1
ATOM 640 C C . GLY A 1 97 ? -30.022 0.955 15.924 1.00 49.22 97 GLY A C 1
ATOM 641 O O . GLY A 1 97 ? -29.507 1.087 17.039 1.00 49.22 97 GLY A O 1
ATOM 642 N N . ASP A 1 98 ? -29.709 -0.039 15.091 1.00 51.84 98 ASP A N 1
ATOM 643 C CA . ASP A 1 98 ? -28.814 -1.150 15.424 1.00 51.84 98 ASP A CA 1
ATOM 644 C C . ASP A 1 98 ? -27.327 -0.825 15.168 1.00 51.84 98 ASP A C 1
ATOM 646 O O . ASP A 1 98 ? -26.963 0.014 14.338 1.00 51.84 98 ASP A O 1
ATOM 650 N N . LYS A 1 99 ? -26.445 -1.463 15.956 1.00 55.03 99 LYS A N 1
ATOM 651 C CA . LYS A 1 99 ? -24.979 -1.350 15.828 1.00 55.03 99 LYS A CA 1
ATOM 652 C C . LYS A 1 99 ? -24.524 -1.900 14.476 1.00 55.03 99 LYS A C 1
ATOM 654 O O . LYS A 1 99 ? -25.076 -2.885 14.000 1.00 55.03 99 LYS A O 1
ATOM 659 N N . MET A 1 100 ? -23.476 -1.296 13.912 1.00 62.06 100 MET A N 1
ATOM 660 C CA . MET A 1 100 ? -22.926 -1.709 12.623 1.00 62.06 100 MET A CA 1
ATOM 661 C C . MET A 1 100 ? -22.552 -3.194 12.605 1.00 62.06 100 MET A C 1
ATOM 663 O O . MET A 1 100 ? -21.889 -3.686 13.521 1.00 62.06 100 MET A O 1
ATOM 667 N N . ASP A 1 101 ? -22.953 -3.870 11.531 1.00 78.81 101 ASP A N 1
ATOM 668 C CA . ASP A 1 101 ? -22.552 -5.238 11.242 1.00 78.81 101 ASP A CA 1
ATOM 669 C C . ASP A 1 101 ? -21.041 -5.282 10.958 1.00 78.81 101 ASP A C 1
ATOM 671 O O . ASP A 1 101 ? -20.541 -4.645 10.024 1.00 78.81 101 ASP A O 1
ATOM 675 N N . ILE A 1 102 ? -20.305 -5.994 11.811 1.00 85.62 102 ILE A N 1
ATOM 676 C CA . ILE A 1 102 ? -18.852 -6.150 11.704 1.00 85.62 102 ILE A CA 1
ATOM 677 C C . ILE A 1 102 ? -18.484 -6.844 10.390 1.00 85.62 102 ILE A C 1
ATOM 679 O O . ILE A 1 102 ? -17.468 -6.490 9.789 1.00 85.62 102 ILE A O 1
ATOM 683 N N . ASP A 1 103 ? -19.326 -7.754 9.902 1.00 87.25 103 ASP A N 1
ATOM 684 C CA . ASP A 1 103 ? -19.069 -8.477 8.658 1.00 87.25 103 ASP A CA 1
ATOM 685 C C . ASP A 1 103 ? -19.098 -7.510 7.464 1.00 87.25 103 ASP A C 1
ATOM 687 O O . ASP A 1 103 ? -18.172 -7.481 6.651 1.00 87.25 103 ASP A O 1
ATOM 691 N N . LEU A 1 104 ? -20.086 -6.607 7.429 1.00 87.81 104 LEU A N 1
ATOM 692 C CA . LEU A 1 104 ? -20.168 -5.556 6.411 1.00 87.81 104 LEU A CA 1
ATOM 693 C C . LEU A 1 104 ? -18.945 -4.625 6.443 1.00 87.81 104 LEU A C 1
ATOM 695 O O . LEU A 1 104 ? -18.458 -4.197 5.393 1.00 87.81 104 LEU A O 1
ATOM 699 N N . PHE A 1 105 ? -18.427 -4.302 7.631 1.00 91.12 105 PHE A N 1
ATOM 700 C CA . PHE A 1 105 ? -17.209 -3.499 7.750 1.00 91.12 105 PHE A CA 1
ATOM 701 C C . PHE A 1 105 ? -16.009 -4.188 7.083 1.00 91.12 105 PHE A C 1
ATOM 703 O O . PHE A 1 105 ? -15.265 -3.527 6.352 1.00 91.12 105 PHE A O 1
ATOM 710 N N . PHE A 1 106 ? -15.825 -5.493 7.299 1.00 93.06 106 PHE A N 1
ATOM 711 C CA . PHE A 1 106 ? -14.724 -6.241 6.689 1.00 93.06 106 PHE A CA 1
ATOM 712 C C . PHE A 1 106 ? -14.879 -6.369 5.168 1.00 93.06 106 PHE A C 1
ATOM 714 O O . PHE A 1 106 ? -13.897 -6.168 4.451 1.00 93.06 106 PHE A O 1
ATOM 721 N N . ASP A 1 107 ? -16.097 -6.565 4.657 1.00 93.06 107 ASP A N 1
ATOM 722 C CA . ASP A 1 107 ? -16.371 -6.571 3.211 1.00 93.06 107 ASP A CA 1
ATOM 723 C C . ASP A 1 107 ? -16.021 -5.224 2.548 1.00 93.06 107 ASP A C 1
ATOM 725 O O . ASP A 1 107 ? -15.422 -5.153 1.461 1.00 93.06 107 ASP A O 1
ATOM 729 N N . LEU A 1 108 ? -16.367 -4.118 3.214 1.00 93.31 108 LEU A N 1
ATOM 730 C CA . LEU A 1 108 ? -16.012 -2.777 2.756 1.00 93.31 108 LEU A CA 1
ATOM 731 C C . LEU A 1 108 ? -14.505 -2.539 2.844 1.00 93.31 108 LEU A C 1
ATOM 733 O O . LEU A 1 108 ? -13.923 -1.988 1.907 1.00 93.31 108 LEU A O 1
ATOM 737 N N . LEU A 1 109 ? -13.862 -2.965 3.933 1.00 95.56 109 LEU A N 1
ATOM 738 C CA . LEU A 1 109 ? -12.416 -2.873 4.104 1.00 95.56 109 LEU A CA 1
ATOM 739 C C . LEU A 1 109 ? -11.684 -3.604 2.973 1.00 95.56 109 LEU A C 1
ATOM 741 O O . LEU A 1 109 ? -10.799 -3.015 2.351 1.00 95.56 109 LEU A O 1
ATOM 745 N N . ASP A 1 110 ? -12.104 -4.823 2.637 1.00 96.62 110 ASP A N 1
ATOM 746 C CA . ASP A 1 110 ? -11.553 -5.591 1.520 1.00 96.62 110 ASP A CA 1
ATOM 747 C C . ASP A 1 110 ? -11.725 -4.872 0.186 1.00 96.62 110 ASP A C 1
ATOM 749 O O . ASP A 1 110 ? -10.774 -4.752 -0.593 1.00 96.62 110 ASP A O 1
ATOM 753 N N . SER A 1 111 ? -12.909 -4.312 -0.054 1.00 96.12 111 SER A N 1
ATOM 754 C CA . SER A 1 111 ? -13.180 -3.528 -1.259 1.00 96.12 111 SER A CA 1
ATOM 755 C C . SER A 1 111 ? -12.248 -2.311 -1.371 1.00 96.12 111 SER A C 1
ATOM 757 O O . SER A 1 111 ? -11.728 -2.013 -2.452 1.00 96.12 111 SER A O 1
ATOM 759 N N . LYS A 1 112 ? -11.976 -1.610 -0.259 1.00 96.56 112 LYS A N 1
ATOM 760 C CA . LYS A 1 112 ? -11.038 -0.473 -0.243 1.00 96.56 112 LYS A CA 1
ATOM 761 C C . LYS A 1 112 ? -9.585 -0.922 -0.414 1.00 96.56 112 LYS A C 1
ATOM 763 O O . LYS A 1 112 ? -8.849 -0.274 -1.157 1.00 96.56 112 LYS A O 1
ATOM 768 N N . LEU A 1 113 ? -9.170 -2.025 0.209 1.00 97.38 113 LEU A N 1
ATOM 769 C CA . LEU A 1 113 ? -7.824 -2.587 0.045 1.00 97.38 113 LEU A CA 1
ATOM 770 C C . LEU A 1 113 ? -7.555 -2.980 -1.413 1.00 97.38 113 LEU A C 1
ATOM 772 O O . LEU A 1 113 ? -6.489 -2.664 -1.952 1.00 97.38 113 LEU A O 1
ATOM 776 N N . GLN A 1 114 ? -8.533 -3.595 -2.081 1.00 97.38 114 GLN A N 1
ATOM 777 C CA . GLN A 1 114 ? -8.457 -3.917 -3.508 1.00 97.38 114 GLN A CA 1
ATOM 778 C C . GLN A 1 114 ? -8.311 -2.663 -4.370 1.00 97.38 114 GLN A C 1
ATOM 780 O O . GLN A 1 114 ? -7.429 -2.609 -5.230 1.00 97.38 114 GLN A O 1
ATOM 785 N N . LEU A 1 115 ? -9.114 -1.630 -4.102 1.00 97.19 115 LEU A N 1
ATOM 786 C CA . LEU A 1 115 ? -9.023 -0.359 -4.816 1.00 97.19 115 LEU A CA 1
ATOM 787 C C . LEU A 1 115 ? -7.637 0.286 -4.661 1.00 97.19 115 LEU A C 1
ATOM 789 O O . LEU A 1 115 ? -7.021 0.658 -5.659 1.00 97.19 115 LEU A O 1
ATOM 793 N N . VAL A 1 116 ? -7.128 0.387 -3.429 1.00 97.06 116 VAL A N 1
ATOM 794 C CA . VAL A 1 116 ? -5.808 0.980 -3.155 1.00 97.06 116 VAL A CA 1
ATOM 795 C C . VAL A 1 116 ? -4.698 0.173 -3.822 1.00 97.06 116 VAL A C 1
ATOM 797 O O . VAL A 1 116 ? -3.789 0.756 -4.407 1.00 97.06 116 VAL A O 1
ATOM 800 N N . THR A 1 117 ? -4.796 -1.158 -3.809 1.00 97.06 117 THR A N 1
ATOM 801 C CA . THR A 1 117 ? -3.848 -2.032 -4.521 1.00 97.06 117 THR A CA 1
ATOM 802 C C . THR A 1 117 ? -3.809 -1.692 -6.009 1.00 97.06 117 THR A C 1
ATOM 804 O O . THR A 1 117 ? -2.733 -1.471 -6.557 1.00 97.06 117 THR A O 1
ATOM 807 N N . GLY A 1 118 ? -4.976 -1.568 -6.650 1.00 96.81 118 GLY A N 1
ATOM 808 C CA . GLY A 1 118 ? -5.066 -1.193 -8.062 1.00 96.81 118 GLY A CA 1
ATOM 809 C C . GLY A 1 118 ? -4.467 0.186 -8.357 1.00 96.81 118 GLY A C 1
ATOM 810 O O . GLY A 1 118 ? -3.758 0.350 -9.347 1.00 96.81 118 GLY A O 1
ATOM 811 N N . GLN A 1 119 ? -4.679 1.165 -7.473 1.00 97.25 119 GLN A N 1
ATOM 812 C CA . GLN A 1 119 ? -4.088 2.502 -7.608 1.00 97.25 119 GLN A CA 1
ATOM 813 C C . GLN A 1 119 ? -2.558 2.488 -7.461 1.00 97.25 119 GLN A C 1
ATOM 815 O O . GLN A 1 119 ? -1.855 3.223 -8.159 1.00 97.25 119 GLN A O 1
ATOM 820 N N . LEU A 1 120 ? -2.027 1.663 -6.553 1.00 96.75 120 LEU A N 1
ATOM 821 C CA . LEU A 1 120 ? -0.585 1.486 -6.378 1.00 96.75 120 LEU A CA 1
ATOM 822 C C . LEU A 1 120 ? 0.047 0.810 -7.599 1.00 96.75 120 LEU A C 1
ATOM 824 O O . LEU A 1 120 ? 1.075 1.292 -8.077 1.00 96.75 120 LEU A O 1
ATOM 828 N N . ASP A 1 121 ? -0.588 -0.236 -8.133 1.00 95.25 121 ASP A N 1
ATOM 829 C CA . ASP A 1 121 ? -0.172 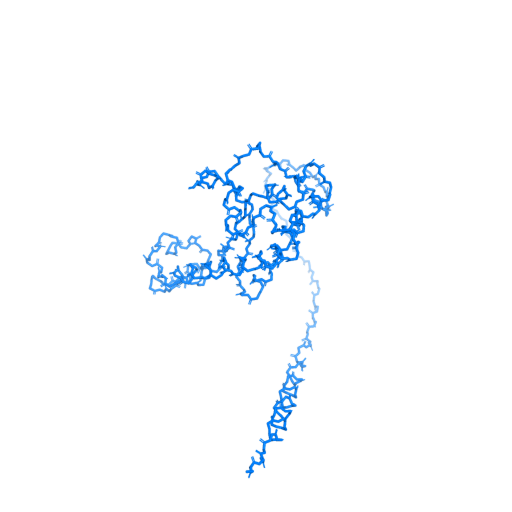-0.892 -9.376 1.00 95.25 121 ASP A CA 1
ATOM 830 C C . ASP A 1 121 ? -0.140 0.104 -10.543 1.00 95.25 121 ASP A C 1
ATOM 832 O O . ASP A 1 121 ? 0.861 0.206 -11.250 1.00 95.25 121 ASP A O 1
ATOM 836 N N . GLU A 1 122 ? -1.204 0.886 -10.737 1.00 96.38 122 GLU A N 1
ATOM 837 C CA . GLU A 1 122 ? -1.270 1.871 -11.821 1.00 96.38 122 GLU A CA 1
ATOM 838 C C . GLU A 1 122 ? -0.151 2.915 -11.699 1.00 96.38 122 GLU A C 1
ATOM 840 O O . GLU A 1 122 ? 0.555 3.212 -12.670 1.00 96.38 122 GLU A O 1
ATOM 845 N N . ARG A 1 123 ? 0.070 3.433 -10.486 1.00 96.38 123 ARG A N 1
ATOM 846 C CA . ARG A 1 123 ? 1.160 4.374 -10.214 1.00 96.38 123 ARG A CA 1
ATOM 847 C C . ARG A 1 123 ? 2.526 3.757 -10.509 1.00 96.38 123 ARG A C 1
ATOM 849 O O . ARG A 1 123 ? 3.371 4.429 -11.108 1.00 96.38 123 ARG A O 1
ATOM 856 N N . PHE A 1 124 ? 2.740 2.507 -10.106 1.00 96.19 124 PHE A N 1
ATOM 857 C CA . PHE A 1 124 ? 3.962 1.770 -10.404 1.00 96.19 124 PHE A CA 1
ATOM 858 C C . PHE A 1 124 ? 4.168 1.640 -11.914 1.00 96.19 124 PHE A C 1
ATOM 860 O O . PHE A 1 124 ? 5.236 1.987 -12.411 1.00 96.19 124 PHE A O 1
ATOM 867 N N . GLU A 1 125 ? 3.145 1.226 -12.662 1.00 95.69 125 GLU A N 1
ATOM 868 C CA . GLU A 1 125 ? 3.227 1.049 -14.114 1.00 95.69 125 GLU A CA 1
ATOM 869 C C . GLU A 1 125 ? 3.576 2.350 -14.847 1.00 95.69 125 GLU A C 1
ATOM 871 O O . GLU A 1 125 ? 4.381 2.346 -15.782 1.00 95.69 125 GLU A O 1
ATOM 876 N N . ILE A 1 126 ? 3.035 3.486 -14.400 1.00 95.56 126 ILE A N 1
ATOM 877 C CA . ILE A 1 126 ? 3.382 4.804 -14.951 1.00 95.56 126 ILE A CA 1
ATOM 878 C C . ILE A 1 126 ? 4.864 5.129 -14.711 1.00 95.56 126 ILE A C 1
ATOM 880 O O . ILE A 1 126 ? 5.542 5.640 -15.606 1.00 95.56 126 ILE A O 1
ATOM 884 N N . GLN A 1 127 ? 5.388 4.845 -13.516 1.00 95.19 127 GLN A N 1
ATOM 885 C CA . GLN A 1 127 ? 6.796 5.089 -13.193 1.00 95.19 127 GLN A CA 1
ATOM 886 C C . GLN A 1 127 ? 7.731 4.105 -13.907 1.00 95.19 127 GLN A C 1
ATOM 888 O O . GLN A 1 127 ? 8.792 4.507 -14.380 1.00 95.19 127 GLN A O 1
ATOM 893 N N . ALA A 1 128 ? 7.328 2.843 -14.033 1.00 95.31 128 ALA A N 1
ATOM 894 C CA . ALA A 1 128 ? 8.109 1.764 -14.628 1.00 95.31 128 ALA A CA 1
ATOM 895 C C . ALA A 1 128 ? 8.356 1.940 -16.131 1.00 95.31 128 ALA A C 1
ATOM 897 O O . ALA A 1 128 ? 9.346 1.429 -16.647 1.00 95.31 128 ALA A O 1
ATOM 898 N N . ARG A 1 129 ? 7.485 2.678 -16.829 1.00 95.25 129 ARG A N 1
ATOM 899 C CA . ARG A 1 129 ? 7.633 2.997 -18.261 1.00 95.25 129 ARG A CA 1
ATOM 900 C C . ARG A 1 129 ? 8.624 4.126 -18.548 1.00 95.25 129 ARG A C 1
ATOM 902 O O . ARG A 1 129 ? 8.873 4.425 -19.712 1.00 95.25 129 ARG A O 1
ATOM 909 N N . LYS A 1 130 ? 9.154 4.790 -17.518 1.00 95.75 130 LYS A N 1
ATOM 910 C CA . LYS A 1 130 ? 10.196 5.810 -17.690 1.00 95.75 130 LYS A CA 1
ATOM 911 C C . LYS A 1 130 ? 11.526 5.147 -18.041 1.00 95.75 130 LYS A C 1
ATOM 913 O O . LYS A 1 130 ? 11.782 4.004 -17.661 1.00 95.75 130 LYS A O 1
ATOM 918 N N . HIS A 1 131 ? 12.368 5.889 -18.744 1.00 96.19 131 HIS A N 1
ATOM 919 C CA . HIS A 1 131 ? 13.720 5.459 -19.069 1.00 96.19 131 HIS A CA 1
ATOM 920 C C . HIS A 1 131 ? 14.717 5.987 -18.041 1.00 96.19 131 HIS A C 1
ATOM 922 O O . HIS A 1 131 ? 14.460 6.989 -17.369 1.00 96.19 131 HIS A O 1
ATOM 928 N N . VAL A 1 132 ? 15.889 5.362 -17.968 1.00 95.00 132 VAL A N 1
ATOM 929 C CA . VAL A 1 132 ? 16.984 5.762 -17.069 1.00 95.00 132 VAL A CA 1
ATOM 930 C C . VAL A 1 132 ? 17.340 7.249 -17.205 1.00 95.00 132 VAL A C 1
ATOM 932 O O . VAL A 1 132 ? 17.553 7.924 -16.195 1.00 95.00 132 VAL A O 1
ATOM 935 N N . TYR A 1 133 ? 17.323 7.811 -18.421 1.00 94.69 133 TYR A N 1
ATOM 936 C CA . TYR A 1 133 ? 17.596 9.239 -18.639 1.00 94.69 133 TYR A CA 1
ATOM 937 C C . TYR A 1 133 ? 16.595 10.185 -17.947 1.00 94.69 133 TYR A C 1
ATOM 939 O O . TYR A 1 133 ? 16.879 11.374 -17.807 1.00 94.69 133 TYR A O 1
ATOM 947 N N . ASN A 1 134 ? 15.425 9.703 -17.506 1.00 95.31 134 ASN A N 1
ATOM 948 C CA . ASN A 1 134 ? 14.476 10.500 -16.726 1.00 95.31 134 ASN A CA 1
ATOM 949 C C . ASN A 1 134 ? 14.906 10.676 -15.261 1.00 95.31 134 ASN A C 1
ATOM 951 O O . ASN A 1 134 ? 14.420 11.593 -14.600 1.00 95.31 134 ASN A O 1
ATOM 955 N N . ALA A 1 135 ? 15.792 9.816 -14.756 1.00 93.62 135 ALA A N 1
ATOM 956 C CA . ALA A 1 135 ? 16.331 9.859 -13.401 1.00 93.62 135 ALA A CA 1
ATOM 957 C C . ALA A 1 135 ? 17.851 9.594 -13.422 1.00 93.62 135 ALA A C 1
ATOM 959 O O . ALA A 1 135 ? 18.321 8.633 -12.809 1.00 93.62 135 ALA A O 1
ATOM 960 N N . PRO A 1 136 ? 18.646 10.438 -14.110 1.00 92.69 136 PRO A N 1
ATOM 961 C CA . PRO A 1 136 ? 20.043 10.141 -14.434 1.00 92.69 136 PRO A CA 1
ATOM 962 C C . PRO A 1 136 ? 20.931 10.003 -13.194 1.00 92.69 136 PRO A C 1
ATOM 964 O O . PRO A 1 136 ? 21.878 9.226 -13.209 1.00 92.69 136 PRO A O 1
AT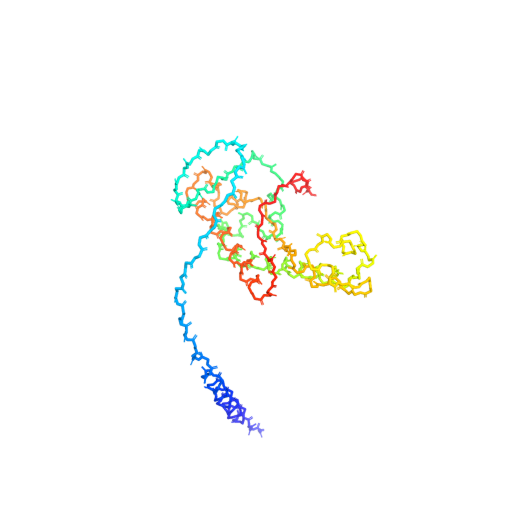OM 967 N N . PHE A 1 137 ? 20.610 10.714 -12.110 1.00 94.50 137 PHE A N 1
ATOM 968 C CA . PHE A 1 137 ? 21.329 10.583 -10.845 1.00 94.50 137 PHE A CA 1
ATOM 969 C C . PHE A 1 137 ? 21.014 9.260 -10.136 1.00 94.50 137 PHE A C 1
ATOM 971 O O . PHE A 1 137 ? 21.923 8.542 -9.750 1.00 94.50 137 PHE A O 1
ATOM 978 N N . LEU A 1 138 ? 19.733 8.917 -9.984 1.00 93.56 138 LEU A N 1
ATOM 979 C CA . LEU A 1 138 ? 19.329 7.722 -9.237 1.00 93.56 138 LEU A CA 1
ATOM 980 C C . LEU A 1 138 ? 19.636 6.434 -10.006 1.00 93.56 138 LEU A C 1
ATOM 982 O O . LEU A 1 138 ? 20.199 5.498 -9.450 1.00 93.56 138 LEU A O 1
ATOM 986 N N . MET A 1 139 ? 19.275 6.408 -11.288 1.00 93.81 139 MET A N 1
ATOM 987 C CA . MET A 1 139 ? 19.389 5.223 -12.133 1.00 93.81 139 MET A CA 1
ATOM 988 C C . MET A 1 139 ? 20.744 5.179 -12.845 1.00 93.81 139 MET A C 1
ATOM 990 O O . MET A 1 139 ? 21.446 4.176 -12.788 1.00 93.81 139 MET A O 1
ATOM 994 N N . GLY A 1 140 ? 21.150 6.287 -13.473 1.00 90.50 140 GLY A N 1
ATOM 995 C CA . GLY A 1 140 ? 22.351 6.333 -14.314 1.00 90.50 140 GLY A CA 1
ATOM 996 C C . GLY A 1 140 ? 23.681 6.334 -13.554 1.00 90.50 140 GLY A C 1
ATOM 997 O O . GLY A 1 140 ? 24.697 5.985 -14.144 1.00 90.50 140 GLY A O 1
ATOM 998 N N . GLN A 1 141 ? 23.703 6.714 -12.271 1.00 93.38 141 GLN A N 1
ATOM 999 C CA . GLN A 1 141 ? 24.910 6.642 -11.429 1.00 93.38 141 GLN A CA 1
ATOM 1000 C C . GLN A 1 141 ? 24.971 5.373 -10.565 1.00 93.38 141 GLN A C 1
ATOM 1002 O O . GLN A 1 141 ? 25.827 5.289 -9.689 1.00 93.38 141 GLN A O 1
ATOM 1007 N N . GLY A 1 142 ? 24.076 4.397 -10.769 1.00 92.38 142 GLY A N 1
ATOM 1008 C CA . GLY A 1 142 ? 24.114 3.148 -9.997 1.00 92.38 142 GLY A CA 1
ATOM 1009 C C . GLY A 1 142 ? 23.700 3.298 -8.526 1.00 92.38 142 GLY A C 1
ATOM 1010 O O . GLY A 1 142 ? 24.140 2.514 -7.693 1.00 92.38 142 GLY A O 1
ATOM 1011 N N . VAL A 1 143 ? 22.926 4.334 -8.166 1.00 94.62 143 VAL A N 1
ATOM 1012 C CA . VAL A 1 143 ? 22.518 4.567 -6.764 1.00 94.62 143 VAL A CA 1
ATOM 1013 C C . VAL A 1 143 ? 21.450 3.562 -6.332 1.00 94.62 143 VAL A C 1
ATOM 1015 O O . VAL A 1 143 ? 21.395 3.176 -5.166 1.00 94.62 143 VAL A O 1
ATOM 1018 N N . TRP A 1 144 ? 20.574 3.162 -7.254 1.00 93.94 144 TRP A N 1
ATOM 1019 C CA . TRP A 1 144 ? 19.552 2.152 -6.998 1.00 93.94 144 TRP A CA 1
ATOM 1020 C C . TRP A 1 144 ? 20.083 0.753 -7.298 1.00 93.94 144 TRP A C 1
ATOM 1022 O O . TRP A 1 144 ? 20.875 0.558 -8.215 1.00 93.94 144 TRP A O 1
ATOM 1032 N N . ILE A 1 145 ? 19.603 -0.229 -6.535 1.00 93.56 145 ILE A N 1
ATOM 1033 C CA . ILE A 1 145 ? 19.985 -1.634 -6.701 1.00 93.56 145 ILE A CA 1
ATOM 1034 C C . ILE A 1 145 ? 19.679 -2.080 -8.137 1.00 93.56 145 ILE A C 1
ATOM 1036 O O . ILE A 1 145 ? 18.572 -1.860 -8.628 1.00 93.56 145 ILE A O 1
ATOM 1040 N N . ASP A 1 146 ? 20.662 -2.714 -8.779 1.00 94.69 146 ASP A N 1
ATOM 1041 C CA . ASP A 1 146 ? 20.637 -3.211 -10.159 1.00 94.69 146 ASP A CA 1
ATOM 1042 C C . ASP A 1 146 ? 20.573 -2.133 -11.255 1.00 94.69 146 ASP A C 1
ATOM 1044 O O . ASP A 1 146 ? 20.469 -2.470 -12.440 1.00 94.69 146 ASP A O 1
ATOM 1048 N N . SER A 1 147 ? 20.647 -0.841 -10.916 1.00 94.88 147 SER A N 1
ATOM 1049 C CA . SER A 1 147 ? 20.542 0.222 -11.919 1.00 94.88 147 SER A CA 1
ATOM 1050 C C . SER A 1 147 ? 21.803 0.374 -12.772 1.00 94.88 147 SER A C 1
ATOM 1052 O O . SER A 1 147 ? 21.720 0.855 -13.899 1.00 94.88 147 SER A O 1
ATOM 1054 N N . GLU A 1 148 ? 22.950 -0.120 -12.300 1.00 94.50 148 GLU A N 1
ATOM 1055 C CA . GLU A 1 148 ? 24.207 -0.210 -13.052 1.00 94.50 148 GLU A CA 1
ATOM 1056 C C . GLU A 1 148 ? 24.132 -1.147 -14.271 1.00 94.50 148 GLU A C 1
ATOM 1058 O O . GLU A 1 148 ? 24.994 -1.096 -15.148 1.00 94.50 148 GLU A O 1
ATOM 1063 N N . LYS A 1 149 ? 23.097 -1.996 -14.340 1.00 94.81 149 LYS A N 1
ATOM 1064 C CA . LYS A 1 149 ? 22.868 -2.956 -15.432 1.00 94.81 149 LYS A CA 1
ATOM 1065 C C . LYS A 1 149 ? 22.080 -2.364 -16.603 1.00 94.81 149 LYS A C 1
ATOM 1067 O O . LYS A 1 149 ? 21.883 -3.056 -17.599 1.00 94.81 149 LYS A O 1
ATOM 1072 N N . LEU A 1 150 ? 21.604 -1.123 -16.486 1.00 94.62 150 LEU A N 1
ATOM 1073 C CA . LEU A 1 150 ? 20.739 -0.480 -17.474 1.00 94.62 150 LEU A CA 1
ATOM 1074 C C . LEU A 1 150 ? 21.480 0.595 -18.275 1.00 94.62 150 LEU A C 1
ATOM 1076 O O . LEU A 1 150 ? 22.273 1.369 -17.739 1.00 94.62 150 LEU A O 1
ATOM 1080 N N . SER A 1 151 ? 21.169 0.694 -19.566 1.00 95.56 151 SER A N 1
ATOM 1081 C CA . SER A 1 151 ? 21.596 1.809 -20.412 1.00 95.56 151 SER A CA 1
ATOM 1082 C C . SER A 1 151 ? 20.650 3.014 -20.268 1.00 95.56 151 SER A C 1
ATOM 1084 O O . SER A 1 151 ? 19.500 2.859 -19.850 1.00 95.56 151 SER A O 1
ATOM 1086 N N . PRO A 1 152 ? 21.074 4.239 -20.646 1.00 94.69 152 PRO A N 1
ATOM 1087 C CA . PRO A 1 152 ? 20.242 5.439 -20.520 1.00 94.69 152 PRO A CA 1
ATOM 1088 C C . PRO A 1 152 ? 18.859 5.338 -21.177 1.00 94.69 152 PRO A C 1
ATOM 1090 O O . PRO A 1 152 ? 17.917 5.978 -20.709 1.00 94.69 152 PRO A O 1
ATOM 1093 N N . THR A 1 153 ? 18.737 4.556 -22.251 1.00 96.31 153 THR A N 1
ATOM 1094 C CA . THR A 1 153 ? 17.503 4.361 -23.023 1.00 96.31 153 THR A CA 1
ATOM 1095 C C . THR A 1 153 ? 16.684 3.153 -22.585 1.00 96.31 153 THR A C 1
ATOM 1097 O O . THR A 1 153 ? 15.628 2.928 -23.162 1.00 96.31 153 THR A O 1
ATOM 1100 N N . ASP A 1 154 ? 17.136 2.381 -21.596 1.00 96.56 154 ASP A N 1
ATOM 1101 C CA . ASP A 1 154 ? 16.367 1.254 -21.073 1.00 96.56 154 ASP A CA 1
ATOM 1102 C C . ASP A 1 154 ? 15.301 1.726 -20.086 1.00 96.56 154 ASP A C 1
ATOM 1104 O O . ASP A 1 154 ? 15.426 2.771 -19.437 1.00 96.56 154 ASP A O 1
ATOM 1108 N N . VAL A 1 155 ? 14.224 0.948 -19.979 1.00 96.56 155 VAL A N 1
ATOM 1109 C CA . VAL A 1 155 ? 13.159 1.194 -19.004 1.00 96.56 155 VAL A CA 1
ATOM 1110 C C . VAL A 1 155 ? 13.611 0.788 -17.605 1.00 96.56 155 VAL A C 1
ATOM 1112 O O . VAL A 1 155 ? 14.222 -0.257 -17.406 1.00 96.56 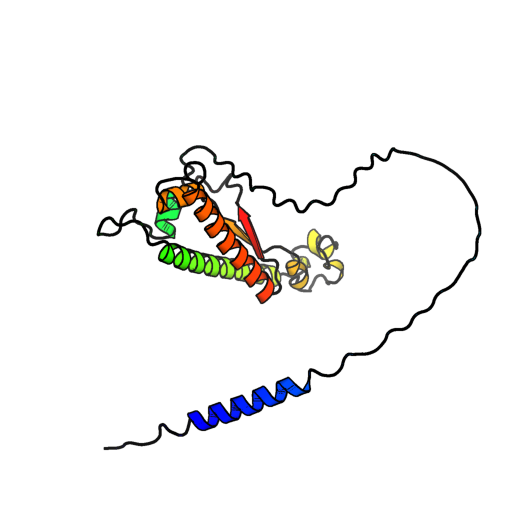155 VAL A O 1
ATOM 1115 N N . GLN A 1 156 ? 13.251 1.582 -16.602 1.00 94.94 156 GLN A N 1
ATOM 1116 C CA . GLN A 1 156 ? 13.692 1.367 -15.217 1.00 94.94 156 GLN A CA 1
ATOM 1117 C C . GLN A 1 156 ? 12.832 0.358 -14.426 1.00 94.94 156 GLN A C 1
ATOM 1119 O O . GLN A 1 156 ? 12.933 0.283 -13.201 1.00 94.94 156 GLN A O 1
ATOM 1124 N N . ARG A 1 157 ? 11.949 -0.397 -15.098 1.00 95.19 157 ARG A N 1
ATOM 1125 C CA . ARG A 1 157 ? 10.942 -1.276 -14.474 1.00 95.19 157 ARG A CA 1
ATOM 1126 C C . ARG A 1 157 ? 11.537 -2.239 -13.454 1.00 95.19 157 ARG A C 1
ATOM 1128 O O . ARG A 1 157 ? 11.005 -2.338 -12.353 1.00 95.19 157 ARG A O 1
ATOM 1135 N N . ASP A 1 158 ? 12.579 -2.971 -13.836 1.00 93.69 158 ASP A N 1
ATOM 1136 C CA . ASP A 1 158 ? 13.112 -4.049 -12.999 1.00 93.69 158 ASP A CA 1
ATOM 1137 C C . ASP A 1 158 ? 13.803 -3.514 -11.745 1.00 93.69 158 ASP A C 1
ATOM 1139 O O . ASP A 1 158 ? 13.648 -4.093 -10.676 1.00 93.69 158 ASP A O 1
ATOM 1143 N N . VAL A 1 159 ? 14.433 -2.343 -11.842 1.00 94.69 159 VAL A N 1
ATOM 1144 C CA . VAL A 1 159 ? 15.009 -1.636 -10.692 1.00 94.69 159 VAL A CA 1
ATOM 1145 C C . VAL A 1 159 ? 13.920 -1.157 -9.728 1.00 94.69 159 VAL A C 1
ATOM 1147 O O . VAL A 1 159 ? 14.066 -1.270 -8.513 1.00 94.69 159 VAL A O 1
ATOM 1150 N N . LEU A 1 160 ? 12.785 -0.662 -10.242 1.00 93.62 160 LEU A N 1
ATOM 1151 C CA . LEU A 1 160 ? 11.686 -0.196 -9.388 1.00 93.62 160 LEU A CA 1
ATOM 1152 C C . LEU A 1 160 ? 11.022 -1.312 -8.569 1.00 93.62 160 LEU A C 1
ATOM 1154 O O . LEU A 1 160 ? 10.392 -1.002 -7.559 1.00 93.62 160 LEU A O 1
ATOM 1158 N N . LYS A 1 161 ? 11.152 -2.587 -8.962 1.00 92.31 161 LYS A N 1
ATOM 1159 C CA . LYS A 1 161 ? 10.592 -3.723 -8.203 1.00 92.31 161 LYS A CA 1
ATOM 1160 C C . LYS A 1 161 ? 11.223 -3.882 -6.819 1.00 92.31 161 LYS A C 1
ATOM 1162 O O . LYS A 1 161 ? 10.579 -4.418 -5.923 1.00 92.31 161 LYS A O 1
ATOM 1167 N N . HIS A 1 162 ? 12.446 -3.381 -6.631 1.00 92.56 162 HIS A N 1
ATOM 1168 C CA . HIS A 1 162 ? 13.110 -3.335 -5.323 1.00 92.56 162 HIS A CA 1
ATOM 1169 C C . HIS A 1 162 ? 12.465 -2.329 -4.363 1.00 92.56 162 HIS A C 1
ATOM 1171 O O . HIS A 1 162 ? 12.695 -2.391 -3.158 1.00 92.56 162 HIS A O 1
ATOM 1177 N N . GLY A 1 163 ? 11.653 -1.403 -4.879 1.00 92.69 163 GLY A N 1
ATOM 1178 C CA . GLY A 1 163 ? 10.885 -0.468 -4.068 1.00 92.69 163 GLY A CA 1
ATOM 1179 C C . GLY A 1 163 ? 9.703 -1.127 -3.355 1.00 92.69 163 GLY A C 1
ATOM 1180 O O . GLY A 1 163 ? 9.283 -2.236 -3.684 1.00 92.69 163 GLY A O 1
ATOM 1181 N N . THR A 1 164 ? 9.140 -0.400 -2.391 1.00 95.31 164 THR A N 1
ATOM 1182 C CA . THR A 1 164 ? 7.977 -0.831 -1.607 1.00 95.31 164 THR A CA 1
ATOM 1183 C C . THR A 1 164 ? 6.716 -0.093 -2.052 1.00 95.31 164 THR A C 1
ATOM 1185 O O . THR A 1 164 ? 6.704 1.135 -2.149 1.00 95.31 164 THR A O 1
ATOM 1188 N N . LEU A 1 165 ? 5.634 -0.837 -2.279 1.00 96.25 165 LEU A N 1
ATOM 1189 C CA . LEU A 1 165 ? 4.293 -0.306 -2.515 1.00 96.25 165 LEU A CA 1
ATOM 1190 C C . LEU A 1 165 ? 3.521 -0.346 -1.196 1.00 96.25 165 LEU A C 1
ATOM 1192 O O . LEU A 1 165 ? 3.155 -1.407 -0.695 1.00 96.25 165 LEU A O 1
ATOM 1196 N N . THR A 1 166 ? 3.323 0.819 -0.587 1.00 95.56 166 THR A N 1
ATOM 1197 C CA . THR A 1 166 ? 2.795 0.899 0.778 1.00 95.56 166 THR A CA 1
ATOM 1198 C C . THR A 1 166 ? 1.343 1.358 0.805 1.00 95.56 166 THR A C 1
ATOM 1200 O O . THR A 1 166 ? 1.014 2.455 0.350 1.00 95.56 166 THR A O 1
ATOM 1203 N N . THR A 1 167 ? 0.496 0.544 1.429 1.00 95.88 167 THR A N 1
ATOM 1204 C CA . THR A 1 167 ? -0.852 0.915 1.856 1.00 95.88 167 THR A CA 1
ATOM 1205 C C . THR A 1 167 ? -0.764 1.590 3.221 1.00 95.88 167 THR A C 1
ATOM 1207 O O . THR A 1 167 ? -0.247 1.022 4.183 1.00 95.88 167 THR A O 1
ATOM 1210 N N . GLY A 1 168 ? -1.242 2.829 3.308 1.00 93.25 168 GLY A N 1
ATOM 1211 C CA . GLY A 1 168 ? -1.277 3.591 4.554 1.00 93.25 168 GLY A CA 1
ATOM 1212 C C . GLY A 1 168 ? -2.657 3.558 5.203 1.00 93.25 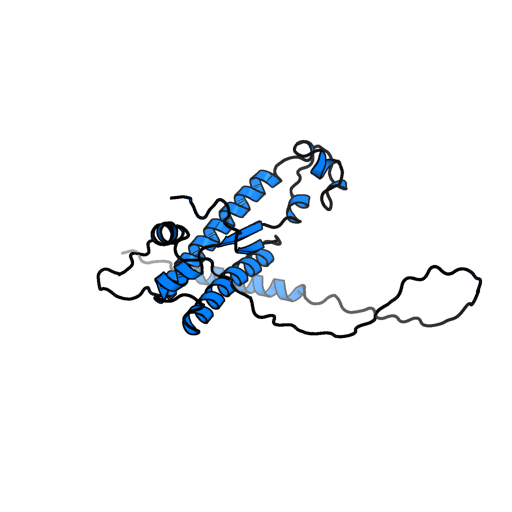168 GLY A C 1
ATOM 1213 O O . GLY A 1 168 ? -3.656 3.705 4.502 1.00 93.25 168 GLY A O 1
ATOM 1214 N N . PHE A 1 169 ? -2.710 3.439 6.530 1.00 93.12 169 PHE A N 1
ATOM 1215 C CA . PHE A 1 169 ? -3.933 3.654 7.310 1.00 93.12 169 PHE A CA 1
ATOM 1216 C C . PHE A 1 169 ? -3.719 4.684 8.430 1.00 93.12 169 PHE A C 1
ATOM 1218 O O . PHE A 1 169 ? -2.588 4.984 8.822 1.00 93.12 169 PHE A O 1
ATOM 1225 N N . ILE A 1 170 ? -4.824 5.243 8.920 1.00 91.25 170 ILE A N 1
ATOM 1226 C CA . ILE A 1 170 ? -4.910 6.231 10.002 1.00 91.25 170 ILE A CA 1
ATOM 1227 C C . ILE A 1 170 ? -6.285 6.084 10.677 1.00 91.25 170 ILE A C 1
ATOM 1229 O O . ILE A 1 170 ? -7.190 5.494 10.092 1.00 91.25 170 ILE A O 1
ATOM 1233 N N . GLY A 1 171 ? -6.457 6.627 11.883 1.00 88.62 171 GLY A N 1
ATOM 1234 C CA . GLY A 1 171 ? -7.775 6.777 12.502 1.00 88.62 171 GLY A CA 1
ATOM 1235 C C . GLY A 1 171 ? -8.329 5.485 13.103 1.00 88.62 171 GLY A C 1
ATOM 1236 O O . GLY A 1 171 ? -9.540 5.284 13.138 1.00 88.62 171 GLY A O 1
ATOM 1237 N N . LEU A 1 172 ? -7.452 4.569 13.535 1.00 91.62 172 LEU A N 1
ATOM 1238 C CA . LEU A 1 172 ? -7.876 3.281 14.090 1.00 91.62 172 LEU A CA 1
ATOM 1239 C C . LEU A 1 172 ? -8.667 3.454 15.394 1.00 91.62 172 LEU A C 1
ATOM 1241 O O . LEU A 1 172 ? -9.631 2.733 15.618 1.00 91.62 172 LEU A O 1
ATOM 1245 N N . ALA A 1 173 ? -8.284 4.405 16.250 1.00 88.25 173 ALA A N 1
ATOM 1246 C CA . ALA A 1 173 ? -8.992 4.651 17.503 1.00 88.25 173 ALA A CA 1
ATOM 1247 C C . ALA A 1 173 ? -10.427 5.134 17.245 1.00 88.25 173 ALA A C 1
ATOM 1249 O O . ALA A 1 173 ? -11.367 4.609 17.833 1.00 88.25 173 ALA A O 1
ATOM 1250 N N . GLU A 1 174 ? -10.601 6.070 16.317 1.00 85.88 174 GLU A N 1
ATOM 1251 C CA . GLU A 1 174 ? -11.898 6.622 15.934 1.00 85.88 174 GLU A CA 1
ATOM 1252 C C . GLU A 1 174 ? -12.773 5.586 15.226 1.00 85.88 174 GLU A C 1
ATOM 1254 O O . GLU A 1 174 ? -13.971 5.514 15.498 1.00 85.88 174 GLU A O 1
ATOM 1259 N N . CYS A 1 175 ? -12.177 4.743 14.379 1.00 89.38 175 CYS A N 1
ATOM 1260 C CA . CYS A 1 175 ? -12.850 3.590 13.785 1.00 89.38 175 CYS A CA 1
ATOM 1261 C C . CYS A 1 175 ? -13.412 2.657 14.872 1.00 89.38 175 CYS A C 1
ATOM 1263 O O . CYS A 1 175 ? -14.592 2.310 14.847 1.00 89.38 175 CYS A O 1
ATOM 1265 N N . LEU A 1 176 ? -12.612 2.322 15.889 1.00 89.06 176 LEU A N 1
ATOM 1266 C CA . LEU A 1 176 ? -13.060 1.472 16.996 1.00 89.06 176 LEU A CA 1
ATOM 1267 C C . LEU A 1 176 ? -14.174 2.116 17.822 1.00 89.06 176 LEU A C 1
ATOM 1269 O O . LEU A 1 176 ? -15.125 1.426 18.192 1.00 89.06 176 LEU A O 1
ATOM 1273 N N . VAL A 1 177 ? -14.103 3.426 18.064 1.00 86.38 177 VAL A N 1
ATOM 1274 C CA . VAL A 1 177 ? -15.184 4.158 18.740 1.00 86.38 177 VAL A CA 1
ATOM 1275 C C . VAL A 1 177 ? -16.463 4.123 17.907 1.00 86.38 177 VAL A C 1
ATOM 1277 O O . VAL A 1 177 ? -17.535 3.916 18.468 1.00 86.38 177 VAL A O 1
ATOM 1280 N N . ALA A 1 178 ? -16.376 4.268 16.584 1.00 85.12 178 ALA A N 1
ATOM 1281 C CA . ALA A 1 178 ? -17.540 4.182 15.704 1.00 85.12 178 ALA A CA 1
ATOM 1282 C C . ALA A 1 178 ? -18.169 2.776 15.695 1.00 85.12 178 ALA A C 1
ATOM 1284 O O . ALA A 1 178 ? -19.391 2.659 15.724 1.00 85.12 178 ALA A O 1
ATOM 1285 N N . LEU A 1 179 ? -17.348 1.721 15.698 1.00 85.25 179 LEU A N 1
ATOM 1286 C CA . LEU A 1 179 ? -17.809 0.327 15.664 1.00 85.25 179 LEU A CA 1
ATOM 1287 C C . LEU A 1 179 ? -18.347 -0.160 17.015 1.00 85.25 179 LEU A C 1
ATOM 1289 O O . LEU A 1 179 ? -19.361 -0.850 17.091 1.00 85.25 179 LEU A O 1
ATOM 1293 N N . THR A 1 180 ? -17.650 0.172 18.100 1.00 84.31 180 THR A N 1
ATOM 1294 C CA . THR A 1 180 ? -17.860 -0.469 19.409 1.00 84.31 180 THR A CA 1
ATOM 1295 C C . THR A 1 180 ? -18.371 0.492 20.480 1.00 84.31 180 THR A C 1
ATOM 1297 O O . THR A 1 180 ? -18.940 0.048 21.480 1.00 84.31 180 THR A O 1
ATOM 1300 N N . GLY A 1 181 ? -18.215 1.801 20.263 1.00 87.06 181 GLY A N 1
ATOM 1301 C CA . GLY A 1 181 ? -18.448 2.860 21.247 1.00 87.06 181 GLY A CA 1
ATOM 1302 C C . GLY A 1 181 ? -17.234 3.182 22.126 1.00 87.06 181 GLY A C 1
ATOM 1303 O O . GLY A 1 181 ? -17.315 4.105 22.932 1.00 87.06 181 GLY A O 1
ATOM 1304 N N . GLN A 1 182 ? -16.126 2.443 22.002 1.00 86.75 182 GLN A N 1
ATOM 1305 C CA . GLN A 1 182 ? -14.923 2.585 22.832 1.00 86.75 182 GLN A CA 1
ATOM 1306 C C . GLN A 1 182 ? -13.650 2.463 21.982 1.00 86.75 182 GLN A C 1
ATOM 1308 O O . GLN A 1 182 ? -13.637 1.775 20.963 1.00 86.75 182 GLN A O 1
ATOM 1313 N N . HIS A 1 183 ? -12.555 3.111 22.391 1.00 89.38 183 HIS A N 1
ATOM 1314 C CA . HIS A 1 183 ? -11.251 2.908 21.740 1.00 89.38 183 HIS A CA 1
ATOM 1315 C C . HIS A 1 183 ? -10.442 1.785 22.416 1.00 89.38 183 HIS A C 1
ATOM 1317 O O . HIS A 1 183 ? -10.759 1.325 23.513 1.00 89.38 183 HIS A O 1
ATOM 1323 N N . HIS A 1 184 ? -9.335 1.372 21.790 1.00 88.81 184 HIS A N 1
ATOM 1324 C CA . HIS A 1 184 ? -8.480 0.260 22.248 1.00 88.81 184 HIS A CA 1
ATOM 1325 C C . HIS A 1 184 ? -7.886 0.414 23.661 1.00 88.81 184 HIS A C 1
ATOM 1327 O O . HIS A 1 184 ? -7.429 -0.566 24.234 1.00 88.81 184 HIS A O 1
ATOM 1333 N N . GLY A 1 185 ? -7.846 1.629 24.213 1.00 89.56 185 GLY A N 1
ATOM 1334 C CA . GLY A 1 185 ? -7.356 1.891 25.572 1.00 89.56 185 GLY A CA 1
ATOM 1335 C C . GLY A 1 185 ? -8.448 1.804 26.641 1.00 89.56 185 GLY A C 1
ATOM 1336 O O . GLY A 1 185 ? -8.137 1.798 27.826 1.00 89.56 185 GLY A O 1
ATOM 1337 N N . GLN A 1 186 ? -9.717 1.745 26.230 1.00 90.44 186 GLN A N 1
ATOM 1338 C CA . GLN A 1 186 ? -10.878 1.700 27.122 1.00 90.44 186 GLN A CA 1
ATOM 1339 C C . GLN A 1 186 ? -11.432 0.284 27.306 1.00 90.44 186 GLN A C 1
ATOM 1341 O O . GLN A 1 186 ? -12.013 0.006 28.352 1.00 90.44 186 GLN A O 1
ATOM 1346 N N . SER A 1 187 ? -11.253 -0.611 26.326 1.00 91.56 187 SER A N 1
ATOM 1347 C CA . SER A 1 187 ? -11.742 -1.993 26.402 1.00 91.56 187 SER A CA 1
ATOM 1348 C C . SER A 1 187 ? -10.785 -3.002 25.752 1.00 91.56 187 SER A C 1
ATOM 1350 O O . SER A 1 187 ? -10.316 -2.777 24.629 1.00 91.56 187 SER A O 1
ATOM 1352 N N . PRO A 1 188 ? -10.554 -4.160 26.405 1.00 94.56 188 PRO A N 1
ATOM 1353 C CA . PRO A 1 188 ? -9.849 -5.292 25.804 1.00 94.56 188 PRO A CA 1
ATOM 1354 C C . PRO A 1 188 ? -10.528 -5.847 24.542 1.00 94.56 188 PRO A C 1
ATOM 1356 O O . PRO A 1 188 ? -9.856 -6.349 23.645 1.00 94.56 188 PRO A O 1
ATOM 1359 N N . GLU A 1 189 ? -11.856 -5.784 24.443 1.00 90.75 189 GLU A N 1
ATOM 1360 C CA . GLU A 1 189 ? -12.624 -6.175 23.254 1.00 90.75 189 GLU A CA 1
ATOM 1361 C C . GLU A 1 189 ? -12.319 -5.237 22.083 1.00 90.75 189 GLU A C 1
ATOM 1363 O O . GLU A 1 189 ? -11.986 -5.708 20.996 1.00 90.75 189 GLU A O 1
ATOM 1368 N N . ALA A 1 190 ? -12.348 -3.919 22.316 1.00 89.00 190 ALA A N 1
ATOM 1369 C CA . ALA A 1 190 ? -11.999 -2.924 21.302 1.00 89.00 190 ALA A CA 1
ATOM 1370 C C . ALA A 1 190 ? -10.530 -3.055 20.864 1.00 89.00 190 ALA A C 1
ATOM 1372 O O . ALA A 1 190 ? -10.212 -2.919 19.683 1.00 89.00 190 ALA A O 1
ATOM 1373 N N . GLN A 1 191 ? -9.626 -3.375 21.795 1.00 93.69 191 GLN A N 1
ATOM 1374 C CA . GLN A 1 191 ? -8.230 -3.661 21.467 1.00 93.69 191 GLN A CA 1
ATOM 1375 C C . GLN A 1 191 ? -8.088 -4.903 20.578 1.00 93.69 191 GLN A C 1
ATOM 1377 O O . GLN A 1 191 ? -7.355 -4.858 19.589 1.00 93.69 191 GLN A O 1
ATOM 1382 N N . ARG A 1 192 ? -8.790 -5.998 20.904 1.00 94.88 192 ARG A N 1
ATOM 1383 C CA . ARG A 1 192 ? -8.787 -7.231 20.100 1.00 94.88 192 ARG A CA 1
ATOM 1384 C C . ARG A 1 192 ? -9.296 -6.978 18.687 1.00 94.88 192 ARG A C 1
ATOM 1386 O O . ARG A 1 192 ? -8.612 -7.361 17.744 1.00 94.88 192 ARG A O 1
ATOM 1393 N N . LEU A 1 193 ? -10.412 -6.263 18.547 1.00 92.38 193 LEU A N 1
ATOM 1394 C CA . LEU A 1 193 ? -10.937 -5.879 17.238 1.00 92.38 193 LEU A CA 1
ATOM 1395 C C . LEU A 1 193 ? -9.936 -5.005 16.468 1.00 92.38 193 LEU A C 1
ATOM 1397 O O . LEU A 1 193 ? -9.693 -5.232 15.291 1.00 92.38 193 LEU A O 1
ATOM 1401 N N . GLY A 1 194 ? -9.280 -4.044 17.124 1.00 94.44 194 GLY A N 1
ATOM 1402 C CA . GLY A 1 194 ? -8.255 -3.220 16.474 1.00 94.44 194 GLY A CA 1
ATOM 1403 C C . GLY A 1 194 ? -7.090 -4.040 15.916 1.00 94.44 194 GLY A C 1
ATOM 1404 O O . GLY A 1 194 ? -6.637 -3.793 14.798 1.00 94.44 194 GLY A O 1
ATOM 1405 N N . LEU A 1 195 ? -6.625 -5.035 16.675 1.00 96.56 195 LEU A N 1
ATOM 1406 C CA . LEU A 1 195 ? -5.589 -5.967 16.226 1.00 96.56 195 LEU A CA 1
ATOM 1407 C C . LEU A 1 195 ? -6.076 -6.868 15.090 1.00 96.56 195 LEU A C 1
ATOM 1409 O O . LEU A 1 195 ? -5.302 -7.143 14.179 1.00 96.56 195 LEU A O 1
ATOM 1413 N N . GLU A 1 196 ? -7.336 -7.293 15.118 1.00 96.56 196 GLU A N 1
ATOM 1414 C CA . GLU A 1 196 ? -7.956 -8.078 14.051 1.00 96.56 196 GLU A CA 1
ATOM 1415 C C . GLU A 1 196 ? -8.025 -7.285 12.742 1.00 96.56 196 GLU A C 1
ATOM 1417 O O . GLU A 1 196 ? -7.564 -7.769 11.712 1.00 96.56 196 GLU A O 1
ATOM 1422 N N . ILE A 1 197 ? -8.473 -6.027 12.788 1.00 96.25 197 ILE A N 1
ATOM 1423 C CA . ILE A 1 197 ? -8.521 -5.133 11.621 1.00 96.25 197 ILE A CA 1
ATOM 1424 C C . ILE A 1 197 ? -7.116 -4.936 11.031 1.00 96.25 197 ILE A C 1
ATOM 1426 O O . ILE A 1 197 ? -6.911 -5.078 9.824 1.00 96.25 197 ILE A O 1
ATOM 1430 N N . VAL A 1 198 ? -6.120 -4.626 11.870 1.00 97.00 198 VAL A N 1
ATOM 1431 C CA . VAL A 1 198 ? -4.729 -4.443 11.415 1.00 97.00 198 VAL A CA 1
ATOM 1432 C C . VAL A 1 198 ? -4.138 -5.747 10.883 1.00 97.00 198 VAL A C 1
ATOM 1434 O O . VAL A 1 198 ? -3.460 -5.735 9.854 1.00 97.00 198 VAL A O 1
ATOM 1437 N N . GLY A 1 199 ? -4.410 -6.867 11.554 1.00 97.75 199 GLY A N 1
ATOM 1438 C CA . GLY A 1 199 ? -3.999 -8.201 11.133 1.00 97.75 199 GLY A CA 1
ATOM 1439 C C . GLY A 1 199 ? -4.564 -8.554 9.762 1.00 97.75 199 GLY A C 1
ATOM 1440 O O . GLY A 1 199 ? -3.807 -8.950 8.881 1.00 97.75 199 GLY A O 1
ATOM 1441 N N . HIS A 1 200 ? -5.852 -8.301 9.543 1.00 97.88 200 HIS A N 1
ATOM 1442 C CA . HIS A 1 200 ? -6.531 -8.518 8.268 1.00 97.88 200 HIS A CA 1
ATOM 1443 C C . HIS A 1 200 ? -5.901 -7.705 7.131 1.00 97.88 200 HIS A C 1
ATOM 1445 O O . HIS A 1 200 ? -5.486 -8.267 6.115 1.00 97.88 200 HIS A O 1
ATOM 1451 N N . MET A 1 201 ? -5.714 -6.393 7.331 1.00 98.06 201 MET A N 1
ATOM 1452 C CA . MET A 1 201 ? -5.037 -5.528 6.352 1.00 98.06 201 MET A CA 1
ATOM 1453 C C . MET A 1 201 ? -3.606 -6.001 6.055 1.00 98.06 201 MET A C 1
ATOM 1455 O O . MET A 1 201 ? -3.150 -5.951 4.908 1.00 98.06 201 MET A O 1
ATOM 1459 N N . ARG A 1 202 ? -2.882 -6.460 7.083 1.00 97.50 202 ARG A N 1
ATOM 1460 C CA . ARG A 1 202 ? -1.514 -6.959 6.938 1.00 97.50 202 ARG A CA 1
ATOM 1461 C C . ARG A 1 202 ? -1.479 -8.257 6.137 1.00 97.50 202 ARG A C 1
ATOM 1463 O O . ARG A 1 202 ? -0.716 -8.341 5.178 1.00 97.50 202 ARG A O 1
ATOM 1470 N N . SER A 1 203 ? -2.319 -9.228 6.487 1.00 98.00 203 SER A N 1
ATOM 1471 C CA . SER A 1 203 ? -2.433 -10.501 5.773 1.00 98.00 203 SER A CA 1
ATOM 1472 C C . SER A 1 203 ? -2.833 -10.300 4.314 1.00 98.00 203 SER A C 1
ATOM 1474 O O . SER A 1 203 ? -2.282 -10.962 3.435 1.00 98.00 203 SER A O 1
ATOM 1476 N N . TYR A 1 204 ? -3.724 -9.345 4.033 1.00 98.12 204 TYR A N 1
ATOM 1477 C CA . TYR A 1 204 ? -4.046 -8.946 2.666 1.00 98.12 204 TYR A CA 1
ATOM 1478 C C . TYR A 1 204 ? -2.795 -8.462 1.908 1.00 98.12 204 TYR A C 1
ATOM 1480 O O . TYR A 1 204 ? -2.526 -8.945 0.807 1.00 98.12 204 TYR A O 1
ATOM 1488 N N . CYS A 1 205 ? -2.007 -7.547 2.488 1.00 97.31 205 CYS A N 1
ATOM 1489 C CA . CYS A 1 205 ? -0.797 -7.021 1.843 1.00 97.31 205 CYS A CA 1
ATOM 1490 C C . CYS A 1 205 ? 0.254 -8.115 1.613 1.00 97.31 205 CYS A C 1
ATOM 1492 O O . CYS A 1 205 ? 0.825 -8.182 0.527 1.00 97.31 205 CYS A O 1
ATOM 1494 N N . ASP A 1 206 ? 0.474 -8.995 2.594 1.00 97.69 206 ASP A N 1
ATOM 1495 C CA . ASP A 1 206 ? 1.422 -10.109 2.481 1.00 97.69 206 ASP A CA 1
ATOM 1496 C C . ASP A 1 206 ? 1.007 -11.084 1.367 1.00 97.69 206 ASP A C 1
ATOM 1498 O O . ASP A 1 206 ? 1.839 -11.503 0.559 1.00 97.69 206 ASP A O 1
ATOM 1502 N N . ARG A 1 207 ? -0.291 -11.402 1.268 1.00 98.19 207 ARG A N 1
ATOM 1503 C CA . ARG A 1 207 ? -0.833 -12.244 0.195 1.00 98.19 207 ARG A CA 1
ATOM 1504 C C . ARG A 1 207 ? -0.615 -11.607 -1.180 1.00 98.19 207 ARG A C 1
ATOM 1506 O O . ARG A 1 207 ? -0.079 -12.256 -2.073 1.00 98.19 207 ARG A O 1
ATOM 1513 N N . VAL A 1 208 ? -0.982 -10.335 -1.347 1.00 97.56 208 VAL A N 1
ATOM 1514 C CA . VAL A 1 208 ? -0.801 -9.604 -2.615 1.00 97.56 208 VAL A CA 1
ATOM 1515 C C . VAL A 1 208 ? 0.680 -9.491 -2.991 1.00 97.56 208 VAL A C 1
ATOM 1517 O O . VAL A 1 208 ? 1.027 -9.626 -4.165 1.00 97.56 208 VAL A O 1
ATOM 1520 N N . SER A 1 209 ? 1.553 -9.293 -1.999 1.00 96.50 209 SER A N 1
ATOM 1521 C CA . SER A 1 209 ? 3.008 -9.267 -2.168 1.00 96.50 209 SER A CA 1
ATOM 1522 C C . SER A 1 209 ? 3.522 -10.563 -2.804 1.00 96.50 209 SER A C 1
ATOM 1524 O O . SER A 1 209 ? 4.212 -10.534 -3.826 1.00 96.50 209 SER A O 1
ATOM 1526 N N . GLN A 1 210 ? 3.096 -11.710 -2.262 1.00 96.94 210 GLN A N 1
ATOM 1527 C CA . GLN A 1 210 ? 3.451 -13.039 -2.771 1.00 96.94 210 GLN A CA 1
ATOM 1528 C C . GLN A 1 210 ? 2.859 -13.317 -4.157 1.00 96.94 210 GLN A C 1
ATOM 1530 O O . GLN A 1 210 ? 3.575 -13.772 -5.046 1.00 96.94 210 GLN A O 1
ATOM 1535 N N . GLU A 1 211 ? 1.572 -13.024 -4.359 1.00 96.56 211 GLU A N 1
ATOM 1536 C CA . GLU A 1 211 ? 0.868 -13.261 -5.628 1.00 96.56 211 GLU A CA 1
ATOM 1537 C C . GLU A 1 211 ? 1.499 -12.494 -6.799 1.00 96.56 211 GLU A C 1
ATOM 1539 O O . GLU A 1 211 ? 1.517 -12.985 -7.928 1.00 96.56 211 GLU A O 1
ATOM 1544 N N . ARG A 1 212 ? 2.006 -11.283 -6.541 1.00 92.94 212 ARG A N 1
ATOM 1545 C CA . ARG A 1 212 ? 2.512 -10.371 -7.578 1.00 92.94 212 ARG A CA 1
ATOM 1546 C C . ARG A 1 212 ? 4.032 -10.325 -7.676 1.00 92.94 212 ARG A C 1
ATOM 1548 O O . ARG A 1 212 ? 4.543 -9.763 -8.642 1.00 92.94 212 ARG A O 1
ATOM 1555 N N . GLY A 1 213 ? 4.747 -10.886 -6.701 1.00 94.38 213 GLY A N 1
ATOM 1556 C CA . GLY A 1 213 ? 6.207 -10.799 -6.623 1.00 94.38 213 GLY A CA 1
ATOM 1557 C C . GLY A 1 213 ? 6.701 -9.357 -6.473 1.00 94.38 213 GLY A C 1
ATOM 1558 O O . GLY A 1 213 ? 7.686 -8.975 -7.099 1.00 94.38 213 GLY A O 1
ATOM 1559 N N . MET A 1 214 ? 5.976 -8.547 -5.700 1.00 94.38 214 MET A N 1
ATOM 1560 C CA . MET A 1 214 ? 6.214 -7.113 -5.495 1.00 94.38 214 MET A CA 1
ATOM 1561 C C . MET A 1 214 ? 6.129 -6.797 -4.004 1.00 94.38 214 MET A C 1
ATOM 1563 O O . MET A 1 214 ? 5.294 -7.373 -3.321 1.00 94.38 214 MET A O 1
ATOM 1567 N N . ASN A 1 215 ? 6.910 -5.844 -3.495 1.00 95.50 215 ASN A N 1
ATOM 1568 C CA . ASN A 1 215 ? 6.960 -5.563 -2.055 1.00 95.50 215 ASN A CA 1
ATOM 1569 C C . ASN A 1 215 ? 5.765 -4.719 -1.576 1.00 95.50 215 ASN A C 1
ATOM 1571 O O . ASN A 1 215 ? 5.887 -3.511 -1.361 1.00 95.50 215 ASN A O 1
ATOM 1575 N N . TYR A 1 216 ? 4.604 -5.348 -1.396 1.00 96.81 216 TYR A N 1
ATOM 1576 C CA . TYR A 1 216 ? 3.444 -4.708 -0.774 1.00 96.81 216 TYR A CA 1
ATOM 1577 C C . TYR A 1 216 ? 3.581 -4.671 0.752 1.00 96.81 216 TYR A C 1
ATOM 1579 O O . TYR A 1 216 ? 3.927 -5.671 1.376 1.00 96.81 216 TYR A O 1
ATOM 1587 N N . SER A 1 217 ? 3.308 -3.518 1.368 1.00 95.44 217 SER A N 1
ATOM 1588 C CA . SER A 1 217 ? 3.417 -3.335 2.825 1.00 95.44 217 SER A CA 1
ATOM 1589 C C . SER A 1 217 ? 2.289 -2.483 3.402 1.00 95.44 217 SER A C 1
ATOM 1591 O O . SER A 1 217 ? 1.633 -1.729 2.683 1.00 95.44 217 SER A O 1
ATOM 1593 N N . LEU A 1 218 ? 2.101 -2.579 4.719 1.00 96.06 218 LEU A N 1
ATOM 1594 C CA . LEU A 1 218 ? 1.146 -1.783 5.484 1.00 96.06 218 LEU A CA 1
ATOM 1595 C C . LEU A 1 218 ? 1.891 -0.844 6.442 1.00 96.06 218 LEU A C 1
ATOM 1597 O O . LEU A 1 218 ? 2.791 -1.291 7.154 1.00 96.06 218 LEU A O 1
ATOM 1601 N N . ILE A 1 219 ? 1.492 0.430 6.502 1.00 93.69 219 ILE A N 1
ATOM 1602 C CA . ILE A 1 219 ? 2.039 1.398 7.464 1.00 93.69 219 ILE A CA 1
ATOM 1603 C C . ILE A 1 219 ? 0.937 2.205 8.158 1.00 93.69 219 ILE A C 1
ATOM 1605 O O . ILE A 1 219 ? -0.007 2.685 7.526 1.00 93.69 219 ILE A O 1
ATOM 1609 N N . ALA A 1 220 ? 1.092 2.416 9.465 1.00 89.06 220 ALA A N 1
ATOM 1610 C CA . ALA A 1 220 ? 0.361 3.461 10.172 1.00 89.06 220 ALA A CA 1
ATOM 1611 C C . ALA A 1 220 ? 0.982 4.810 9.786 1.00 89.06 220 ALA A C 1
ATOM 1613 O O . ALA A 1 220 ? 2.135 5.088 10.113 1.00 89.06 220 ALA A O 1
ATOM 1614 N N . THR A 1 221 ? 0.255 5.624 9.024 1.00 81.88 221 THR A N 1
ATOM 1615 C CA . THR A 1 221 ? 0.827 6.839 8.430 1.00 81.88 221 THR A CA 1
ATOM 1616 C C . THR A 1 221 ? 0.992 7.924 9.503 1.00 81.88 221 THR A C 1
ATOM 1618 O O . THR A 1 221 ? -0.008 8.279 10.132 1.00 81.88 221 THR A O 1
ATOM 1621 N N . PRO A 1 222 ? 2.193 8.513 9.693 1.00 58.00 222 PRO A N 1
ATOM 1622 C CA . PRO A 1 222 ? 2.367 9.712 10.510 1.00 58.00 222 PRO A CA 1
ATOM 1623 C C . PRO A 1 222 ? 1.621 10.863 9.829 1.00 58.00 222 PRO A C 1
ATOM 1625 O O . PRO A 1 222 ? 2.054 11.416 8.822 1.00 58.00 222 PRO A O 1
ATOM 1628 N N . ALA A 1 223 ? 0.415 11.154 10.294 1.00 57.78 223 ALA A N 1
ATOM 1629 C CA . ALA A 1 223 ? -0.549 11.967 9.564 1.00 57.78 223 ALA A CA 1
ATOM 1630 C C . ALA A 1 223 ? -0.342 13.480 9.705 1.00 57.78 223 ALA A C 1
ATOM 1632 O O . ALA A 1 223 ? -1.311 14.233 9.769 1.00 57.78 223 ALA A O 1
ATOM 1633 N N . GLU A 1 224 ? 0.909 13.937 9.717 1.00 52.88 224 GLU A N 1
ATOM 1634 C CA . GLU A 1 224 ? 1.281 15.326 10.019 1.00 52.88 224 GLU A CA 1
ATOM 1635 C C . GLU A 1 224 ? 0.675 16.351 9.038 1.00 52.88 224 GLU A C 1
ATOM 1637 O O . GLU A 1 224 ? 0.464 17.498 9.410 1.00 52.88 224 GLU A O 1
ATOM 1642 N N . GLY A 1 225 ? 0.306 15.935 7.816 1.00 45.34 225 GLY A N 1
ATOM 1643 C CA . GLY A 1 225 ? -0.398 16.772 6.827 1.00 45.34 225 GLY A CA 1
ATOM 1644 C C . GLY A 1 225 ? -1.726 16.204 6.303 1.00 45.34 225 GLY A C 1
ATOM 1645 O O . GLY A 1 225 ? -2.242 16.701 5.299 1.00 45.34 225 GLY A O 1
ATOM 1646 N N . ARG A 1 226 ? -2.257 15.128 6.909 1.00 47.81 226 ARG A N 1
ATOM 1647 C CA . ARG A 1 226 ? -3.485 14.442 6.441 1.00 47.81 226 ARG A CA 1
ATOM 1648 C C . ARG A 1 226 ? -4.614 14.361 7.466 1.00 47.81 226 ARG A C 1
ATOM 1650 O O . ARG A 1 226 ? -5.724 14.041 7.066 1.00 47.81 226 ARG A O 1
ATOM 1657 N N . SER A 1 227 ? -4.362 14.676 8.734 1.00 50.44 227 SER A N 1
ATOM 1658 C CA . SER A 1 227 ? -5.409 14.762 9.762 1.00 50.44 227 SER A CA 1
ATOM 1659 C C . SER A 1 227 ? -6.333 15.976 9.587 1.00 50.44 227 SER A C 1
ATOM 1661 O O . SER A 1 227 ? -7.500 15.911 9.927 1.00 50.44 227 SER A O 1
ATOM 1663 N N . HIS A 1 228 ? -5.848 17.070 8.998 1.00 39.47 228 HIS A N 1
ATOM 1664 C CA . HIS A 1 228 ? -6.589 18.341 8.915 1.00 39.47 228 HIS A CA 1
ATOM 1665 C C . HIS A 1 228 ? -7.262 18.612 7.558 1.00 39.47 228 HIS A C 1
ATOM 1667 O O . HIS A 1 228 ? -7.558 19.761 7.241 1.00 39.47 228 HIS A O 1
ATOM 1673 N N . ARG A 1 229 ? -7.457 17.596 6.708 1.00 47.62 229 ARG A N 1
ATOM 1674 C CA . ARG A 1 229 ? -8.260 17.779 5.489 1.00 47.62 229 ARG A CA 1
ATOM 1675 C C . ARG A 1 229 ? -9.733 17.562 5.837 1.00 47.62 229 ARG A C 1
ATOM 1677 O O . ARG A 1 229 ? -10.152 16.414 5.940 1.00 47.62 229 ARG A O 1
ATOM 1684 N N . GLU A 1 230 ? -10.440 18.670 6.057 1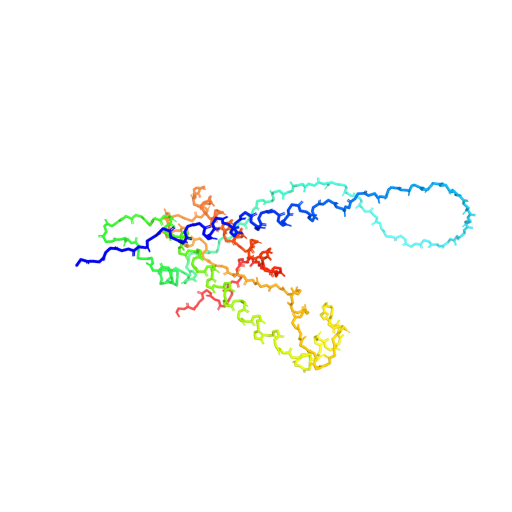.00 36.44 230 GLU A N 1
ATOM 1685 C CA . GLU A 1 230 ? -11.909 18.756 6.008 1.00 36.44 230 GLU A CA 1
ATOM 1686 C C . GLU A 1 230 ? -12.421 18.752 4.564 1.00 36.44 230 GLU A C 1
ATOM 1688 O O . GLU A 1 230 ? -11.696 19.269 3.675 1.00 36.44 230 GLU A O 1
#

pLDDT: mean 70.66, std 25.6, range [25.88, 98.19]

Sequence (230 aa):
MKVSSGTSRLSQRLRRLVAFVGAVALCGALALALAGCAAGSAGDAAAAGDAGGAASASGDGGSSASAPISVYSREDGSGTRGAFVELFGIEQKDANGDKMDIDLFFDLLDSKLQLVTGQLDERFEIQARKHVYNAPFLMGQGVWIDSEKLSPTDVQRDVLKHGTLTTGFIGLAECLVALTGQHHGQSPEAQRLGLEIVGHMRSYCDRVSQERGMNYSLIATPAEGRSHRE